Protein AF-A0A1V5LX38-F1 (afdb_monomer_lite)

Sequence (289 aa):
MKNQPLNWNFAVPNAFSGEGEAVKNGPTEKAMSWMLTNPREPFQLAMPHSFVKIHVDENKSHWFYYPGGPPPLPDTEFGIAQTYGYTTETQSSSMPGGGLLCTTVSAMSVLLGTDVVGRSLDGIIFGLPEGNTTAVENYLTNRCNEMISVTGHSVGVNQVHQALSNPVTIGALIAGVRDFYLYSPDGMSLKCNPAPLAIAESPWLATMISNNPDGSEKLVIDEASMPAPIFFVPTVVPAPFCSPKLALGWGLWKKDVAWQPGTGYNGCLGQIRVKRWTNVHALGVCTFP

pLDDT: mean 84.37, std 18.95, range [32.53, 98.06]

Structure (mmCIF, N/CA/C/O backbone):
data_AF-A0A1V5LX38-F1
#
_entry.id   AF-A0A1V5LX38-F1
#
loop_
_atom_site.group_PDB
_atom_site.id
_atom_site.type_symbol
_atom_site.label_atom_id
_atom_site.label_alt_id
_atom_site.label_comp_id
_atom_site.label_asym_id
_atom_site.label_entity_id
_atom_site.label_seq_id
_atom_site.pdbx_PDB_ins_code
_atom_site.Cartn_x
_atom_site.Cartn_y
_atom_site.Cartn_z
_atom_site.occupancy
_atom_site.B_iso_or_equiv
_atom_site.auth_seq_id
_atom_site.auth_comp_id
_atom_site.auth_asym_id
_atom_site.auth_atom_id
_atom_site.pdbx_PDB_model_num
ATOM 1 N N . MET A 1 1 ? -28.823 29.846 31.115 1.00 33.12 1 MET A N 1
ATOM 2 C CA . MET A 1 1 ? -27.825 29.461 32.138 1.00 33.12 1 MET A CA 1
ATOM 3 C C . MET A 1 1 ? -27.063 28.265 31.591 1.00 33.12 1 MET A C 1
ATOM 5 O O . MET A 1 1 ? -27.718 27.334 31.145 1.00 33.12 1 MET A O 1
ATOM 9 N N . LYS A 1 2 ? -25.726 28.317 31.514 1.00 32.53 2 LYS A N 1
ATOM 10 C CA . LYS A 1 2 ? -24.917 27.152 31.116 1.00 32.53 2 LYS A CA 1
ATOM 11 C C . LYS A 1 2 ? -24.933 26.150 32.273 1.00 32.53 2 LYS A C 1
ATOM 13 O O . LYS A 1 2 ? -24.604 26.536 33.392 1.00 32.53 2 LYS A O 1
ATOM 18 N N . ASN A 1 3 ? -25.356 24.915 32.016 1.00 41.66 3 ASN A N 1
ATOM 19 C CA . ASN A 1 3 ? -25.321 23.851 33.016 1.00 41.66 3 ASN A CA 1
ATOM 20 C C . ASN A 1 3 ? -23.860 23.517 33.346 1.00 41.66 3 ASN A C 1
ATOM 22 O O . ASN A 1 3 ? -23.035 23.410 32.445 1.00 41.66 3 ASN A O 1
ATOM 26 N N . GLN A 1 4 ? -23.541 23.382 34.634 1.00 46.44 4 GLN A N 1
ATOM 27 C CA . GLN A 1 4 ? -22.240 22.910 35.112 1.00 46.44 4 GLN A CA 1
ATOM 28 C C . GLN A 1 4 ? -22.420 21.495 35.683 1.00 46.44 4 GLN A C 1
ATOM 30 O O . GLN A 1 4 ? -22.898 21.367 36.812 1.00 46.44 4 GLN A O 1
ATOM 35 N N . PRO A 1 5 ? -22.065 20.439 34.926 1.00 44.62 5 PRO A N 1
ATOM 36 C CA . PRO A 1 5 ? -22.290 19.040 35.315 1.00 44.62 5 PRO A CA 1
ATOM 37 C C . PRO A 1 5 ? -21.599 18.638 36.626 1.00 44.62 5 PRO A C 1
ATOM 39 O O . PRO A 1 5 ? -22.022 17.700 37.289 1.00 44.62 5 PRO A O 1
ATOM 42 N N . LEU A 1 6 ? -20.559 19.378 37.024 1.00 49.81 6 LEU A N 1
ATOM 43 C CA . LEU A 1 6 ? -19.802 19.155 38.258 1.00 49.81 6 LEU A CA 1
ATOM 44 C C . LEU A 1 6 ? -20.563 19.549 39.539 1.00 49.81 6 LEU A C 1
ATOM 46 O O . LEU A 1 6 ? -20.127 19.187 40.625 1.00 49.81 6 LEU A O 1
ATOM 50 N N . ASN A 1 7 ? -21.691 20.262 39.431 1.00 48.00 7 ASN A N 1
ATOM 51 C CA . ASN A 1 7 ? -22.460 20.755 40.584 1.00 48.00 7 ASN A CA 1
ATOM 52 C C . ASN A 1 7 ? -23.712 19.908 40.883 1.00 48.00 7 ASN A C 1
ATOM 54 O O . ASN A 1 7 ? -24.638 20.376 41.548 1.00 48.00 7 ASN A O 1
ATOM 58 N N . TRP A 1 8 ? -23.808 18.695 40.336 1.00 45.22 8 TRP A N 1
ATOM 59 C CA . TRP A 1 8 ? -24.986 17.845 40.505 1.00 45.22 8 TRP A CA 1
ATOM 60 C C . TRP A 1 8 ? -24.868 16.977 41.761 1.00 45.22 8 TRP A C 1
ATOM 62 O O . TRP A 1 8 ? -23.983 16.137 41.871 1.00 45.22 8 TRP A O 1
ATOM 72 N N . ASN A 1 9 ? -25.803 17.164 42.697 1.00 41.22 9 ASN A N 1
ATOM 73 C CA . ASN A 1 9 ? -25.865 16.414 43.961 1.00 41.22 9 ASN A CA 1
ATOM 74 C C . ASN A 1 9 ? -26.469 15.003 43.817 1.00 41.22 9 ASN A C 1
ATOM 76 O O . ASN A 1 9 ? -26.448 14.229 44.769 1.00 41.22 9 ASN A O 1
ATOM 80 N N . PHE A 1 10 ? -27.021 14.669 42.648 1.00 39.94 10 PHE A N 1
ATOM 81 C CA . PHE A 1 10 ? -27.599 13.363 42.336 1.00 39.94 10 PHE A CA 1
ATOM 82 C C . PHE A 1 10 ? -27.224 12.972 40.907 1.00 39.94 10 PHE A C 1
ATOM 84 O O . PHE A 1 10 ? -27.161 13.835 40.029 1.00 39.94 10 PHE A O 1
ATOM 91 N N . ALA A 1 11 ? -27.010 11.677 40.662 1.00 42.16 11 ALA A N 1
ATOM 92 C CA . ALA A 1 11 ? -26.883 11.167 39.303 1.00 42.16 11 ALA A CA 1
ATOM 93 C C . ALA A 1 11 ? -28.192 11.454 38.554 1.00 42.16 11 ALA A C 1
ATOM 95 O O . ALA A 1 11 ? -29.250 10.947 38.930 1.00 42.16 11 ALA A O 1
ATOM 96 N N . VAL A 1 12 ? -28.137 12.291 37.519 1.00 41.75 12 VAL A N 1
ATOM 97 C CA . VAL A 1 12 ? -29.277 12.470 36.619 1.00 41.75 12 VAL A CA 1
ATOM 98 C C . VAL A 1 12 ? -29.390 11.181 35.808 1.00 41.75 12 VAL A C 1
ATOM 100 O O . VAL A 1 12 ? -28.407 10.795 35.172 1.00 41.75 12 VAL A O 1
ATOM 103 N N . PRO A 1 13 ? -30.533 10.473 35.850 1.00 37.81 13 PRO A N 1
ATOM 104 C CA . PRO A 1 13 ? -30.719 9.279 35.044 1.00 37.81 13 PRO A CA 1
ATOM 105 C C . PRO A 1 13 ? -30.475 9.635 33.581 1.00 37.81 13 PRO A C 1
ATOM 107 O O . PRO A 1 13 ? -31.056 10.603 33.087 1.00 37.81 13 PRO A O 1
ATOM 110 N N . ASN A 1 14 ? -29.632 8.864 32.892 1.00 40.88 14 ASN A N 1
ATOM 111 C CA . ASN A 1 14 ? -29.507 8.955 31.444 1.00 40.88 14 ASN A CA 1
ATOM 112 C C . ASN A 1 14 ? -30.873 8.601 30.837 1.00 40.88 14 ASN A C 1
ATOM 114 O O . ASN A 1 14 ? -31.191 7.432 30.625 1.00 40.88 14 ASN A O 1
ATOM 118 N N . ALA A 1 15 ? -31.721 9.602 30.619 1.00 38.00 15 ALA A N 1
ATOM 119 C CA . ALA A 1 15 ? -32.969 9.436 29.902 1.00 38.00 15 ALA A CA 1
ATOM 120 C C . ALA A 1 15 ? -32.623 9.400 28.414 1.00 38.00 15 ALA A C 1
ATOM 122 O O . ALA A 1 15 ? -32.586 10.429 27.747 1.00 38.00 15 ALA A O 1
ATOM 123 N N . PHE A 1 16 ? -32.304 8.210 27.912 1.00 44.53 16 PHE A N 1
ATOM 124 C CA . PHE A 1 16 ? -32.237 7.972 26.480 1.00 44.53 16 PHE A CA 1
ATOM 125 C C . PHE A 1 16 ? -33.673 7.855 25.965 1.00 44.53 16 PHE A C 1
ATOM 127 O O . PHE A 1 16 ? -34.348 6.864 26.238 1.00 44.53 16 PHE A O 1
ATOM 134 N N . SER A 1 17 ? -34.161 8.857 25.236 1.00 38.66 17 SER A N 1
ATOM 135 C CA . SER A 1 17 ? -35.335 8.678 24.379 1.00 38.66 17 SER A CA 1
ATOM 136 C C . SER A 1 17 ? -34.841 8.437 22.958 1.00 38.66 17 SER A C 1
ATOM 138 O O . SER A 1 17 ? -34.266 9.333 22.336 1.00 38.66 17 SER A O 1
ATOM 140 N N . GLY A 1 18 ? -35.014 7.212 22.467 1.00 39.16 18 GLY A N 1
ATOM 141 C CA . GLY A 1 18 ? -34.800 6.901 21.061 1.00 39.16 18 GLY A CA 1
ATOM 142 C C . GLY A 1 18 ? -36.023 7.329 20.264 1.00 39.16 18 GLY A C 1
ATOM 143 O O . GLY A 1 18 ? -37.098 6.765 20.449 1.00 39.16 18 GLY A O 1
ATOM 144 N N . GLU A 1 19 ? -35.856 8.308 19.385 1.00 39.50 19 GLU A N 1
ATOM 145 C CA . GLU A 1 19 ? -36.815 8.594 18.324 1.00 39.50 19 GLU A CA 1
ATOM 146 C C . GLU A 1 19 ? -36.171 8.158 17.006 1.00 39.50 19 GLU A C 1
ATOM 148 O O . GLU A 1 19 ? -35.024 8.497 16.707 1.00 39.50 19 GLU A O 1
ATOM 153 N N . GLY A 1 20 ? -36.885 7.320 16.259 1.00 32.78 20 GLY A N 1
ATOM 154 C CA . GLY A 1 20 ? -36.487 6.877 14.931 1.00 32.78 20 GLY A CA 1
ATOM 155 C C . GLY A 1 20 ? -37.560 7.296 13.946 1.00 32.78 20 GLY A C 1
ATOM 156 O O . GLY A 1 20 ? -38.728 6.955 14.124 1.00 32.78 20 GLY A O 1
ATOM 157 N N . GLU A 1 21 ? -37.167 8.026 12.910 1.00 35.12 21 GLU A N 1
ATOM 158 C CA . GLU A 1 21 ? -38.053 8.375 11.807 1.00 35.12 21 GLU A CA 1
ATOM 159 C C . GLU A 1 21 ? -37.581 7.645 10.548 1.00 35.12 21 GLU A C 1
ATOM 161 O O . GLU A 1 21 ? -36.430 7.770 10.119 1.00 35.12 21 GLU A O 1
ATOM 166 N N . ALA A 1 22 ? -38.474 6.856 9.953 1.00 34.97 22 ALA A N 1
ATOM 167 C CA . ALA A 1 22 ? -38.261 6.280 8.634 1.00 34.97 22 ALA A CA 1
ATOM 168 C C . ALA A 1 22 ? -38.736 7.296 7.588 1.00 34.97 22 ALA A C 1
ATOM 170 O O . ALA A 1 22 ? -39.930 7.406 7.309 1.00 34.97 22 ALA A O 1
ATOM 171 N N . VAL A 1 23 ? -37.806 8.062 7.015 1.00 45.81 23 VAL A N 1
ATOM 172 C CA . VAL A 1 23 ? -38.142 9.078 6.009 1.00 45.81 23 VAL A CA 1
ATOM 173 C C . VAL A 1 23 ? -38.061 8.458 4.616 1.00 45.81 23 VAL A C 1
ATOM 175 O O . VAL A 1 23 ? -36.974 8.215 4.089 1.00 45.81 23 VAL A O 1
ATOM 178 N N . LYS A 1 24 ? -39.213 8.231 3.977 1.00 37.47 24 LYS A N 1
ATOM 179 C CA . LYS A 1 24 ? -39.275 7.833 2.563 1.00 37.47 24 LYS A CA 1
ATOM 180 C C . LYS A 1 24 ? -39.301 9.070 1.666 1.00 37.47 24 LYS A C 1
ATOM 182 O O . LYS A 1 24 ? -40.367 9.575 1.341 1.00 37.47 24 LYS A O 1
ATOM 187 N N . ASN A 1 25 ? -38.128 9.510 1.214 1.00 44.72 25 ASN A N 1
ATOM 188 C CA . ASN A 1 25 ? -37.988 10.485 0.126 1.00 44.72 25 ASN A CA 1
ATOM 189 C C . ASN A 1 25 ? -37.072 9.917 -0.974 1.00 44.72 25 ASN A C 1
ATOM 191 O O . ASN A 1 25 ? -35.930 10.342 -1.125 1.00 44.72 25 ASN A O 1
ATOM 195 N N . GLY A 1 26 ? -37.564 8.925 -1.728 1.00 54.69 26 GLY A N 1
ATOM 196 C CA . GLY A 1 26 ? -36.872 8.352 -2.894 1.00 54.69 26 GLY A CA 1
ATOM 197 C C . GLY A 1 26 ? -36.806 6.815 -2.923 1.00 54.69 26 GLY A C 1
ATOM 198 O O . GLY A 1 26 ? -37.454 6.162 -2.105 1.00 54.69 26 GLY A O 1
ATOM 199 N N . PRO A 1 27 ? -36.051 6.226 -3.877 1.00 46.16 27 PRO A N 1
ATOM 200 C CA . PRO A 1 27 ? -35.892 4.773 -4.037 1.00 46.16 27 PRO A CA 1
ATOM 201 C C . PRO A 1 27 ? -34.951 4.119 -3.009 1.00 46.16 27 PRO A C 1
ATOM 203 O O . PRO A 1 27 ? -34.751 2.910 -3.058 1.00 46.16 27 PRO A O 1
ATOM 206 N N . THR A 1 28 ? -34.361 4.890 -2.094 1.00 38.88 28 THR A N 1
ATOM 207 C CA . THR A 1 28 ? -33.476 4.392 -1.036 1.00 38.88 28 THR A CA 1
ATOM 208 C C . THR A 1 28 ? -34.056 4.701 0.338 1.00 38.88 28 THR A C 1
ATOM 210 O O . THR A 1 28 ? -34.456 5.830 0.625 1.00 38.88 28 THR A O 1
ATOM 213 N N . GLU A 1 29 ? -34.109 3.681 1.191 1.00 38.69 29 GLU A N 1
ATOM 214 C CA . GLU A 1 29 ? -34.517 3.806 2.587 1.00 38.69 29 GLU A CA 1
ATOM 215 C C . GLU A 1 29 ? -33.350 4.367 3.405 1.00 38.69 29 GLU A C 1
ATOM 217 O O . GLU A 1 29 ? -32.215 3.901 3.299 1.00 38.69 29 GLU A O 1
ATOM 222 N N . LYS A 1 30 ? -33.619 5.396 4.212 1.00 38.12 30 LYS A N 1
ATOM 223 C CA . LYS A 1 30 ? -32.673 5.921 5.198 1.00 38.12 30 LYS A CA 1
ATOM 224 C C . LYS A 1 30 ? -33.337 5.881 6.564 1.00 38.12 30 LYS A C 1
ATOM 226 O O . LYS A 1 30 ? -34.377 6.505 6.761 1.00 38.12 30 LYS A O 1
ATOM 231 N N . ALA A 1 31 ? -32.723 5.165 7.497 1.00 35.81 31 ALA A N 1
ATOM 232 C CA . ALA A 1 31 ? -33.051 5.263 8.910 1.00 35.81 31 ALA A CA 1
ATOM 233 C C . ALA A 1 31 ? -32.111 6.293 9.544 1.00 35.81 31 ALA A C 1
ATOM 235 O O . ALA A 1 31 ? -30.891 6.174 9.430 1.00 35.81 31 ALA A O 1
ATOM 236 N N . MET A 1 32 ? -32.674 7.314 10.187 1.00 37.25 32 MET A N 1
ATOM 237 C CA . MET A 1 32 ? -31.919 8.213 11.054 1.00 37.25 32 MET A CA 1
ATOM 238 C C . MET A 1 32 ? -32.344 7.941 12.492 1.00 37.25 32 MET A C 1
ATOM 240 O O . MET A 1 32 ? -33.529 7.994 12.810 1.00 37.25 32 MET A O 1
ATOM 244 N N . SER A 1 33 ? -31.375 7.641 13.351 1.00 36.88 33 SER A N 1
ATOM 245 C CA . SER A 1 33 ? -31.572 7.613 14.798 1.00 36.88 33 SER A CA 1
ATOM 246 C C . SER A 1 33 ? -30.813 8.780 15.406 1.00 36.88 33 SER A C 1
ATOM 248 O O . SER A 1 33 ? -29.616 8.928 15.151 1.00 36.88 33 SER A O 1
ATOM 250 N N . TRP A 1 34 ? -31.473 9.573 16.238 1.00 43.25 34 TRP A N 1
ATOM 251 C CA . TRP A 1 34 ? -30.798 10.532 17.104 1.00 43.25 34 TRP A CA 1
ATOM 252 C C . TRP A 1 34 ? -31.104 10.199 18.562 1.00 43.25 34 TRP A C 1
ATOM 254 O O . TRP A 1 34 ? -32.209 9.783 18.907 1.00 43.25 34 TRP A O 1
ATOM 264 N N . MET A 1 35 ? -30.111 10.377 19.430 1.00 40.91 35 MET A N 1
ATOM 265 C CA . MET A 1 35 ? -30.326 10.377 20.873 1.00 40.91 35 MET A CA 1
ATOM 266 C C . MET A 1 35 ? -30.466 11.820 21.338 1.00 40.91 35 MET A C 1
ATOM 268 O O . MET A 1 35 ? -29.549 12.625 21.180 1.00 40.91 35 MET A O 1
ATOM 272 N N . LEU A 1 36 ? -31.609 12.145 21.938 1.00 44.47 36 LEU A N 1
ATOM 273 C CA . LEU A 1 36 ? -31.744 13.344 22.755 1.00 44.47 36 LEU A CA 1
ATOM 274 C C . LEU A 1 36 ? -31.167 13.039 24.138 1.00 44.47 36 LEU A C 1
ATOM 276 O O . LEU A 1 36 ? -31.762 12.301 24.917 1.00 44.47 36 LEU A O 1
ATOM 280 N N . THR A 1 37 ? -29.998 13.597 24.437 1.00 42.84 37 THR A N 1
ATOM 281 C CA . THR A 1 37 ? -29.405 13.551 25.775 1.00 42.84 37 THR A CA 1
ATOM 282 C C . THR A 1 37 ? -29.830 14.781 26.584 1.00 42.84 37 THR A C 1
ATOM 284 O O . THR A 1 37 ? -29.908 15.899 26.066 1.00 42.84 37 THR A O 1
ATOM 287 N N . ASN A 1 38 ? -30.150 14.584 27.867 1.00 40.09 38 ASN A N 1
ATOM 288 C CA . ASN A 1 38 ? -30.299 15.656 28.853 1.00 40.09 38 ASN A CA 1
ATOM 289 C C . ASN A 1 38 ? -29.190 15.484 29.910 1.00 40.09 38 ASN A C 1
ATOM 291 O O . ASN A 1 38 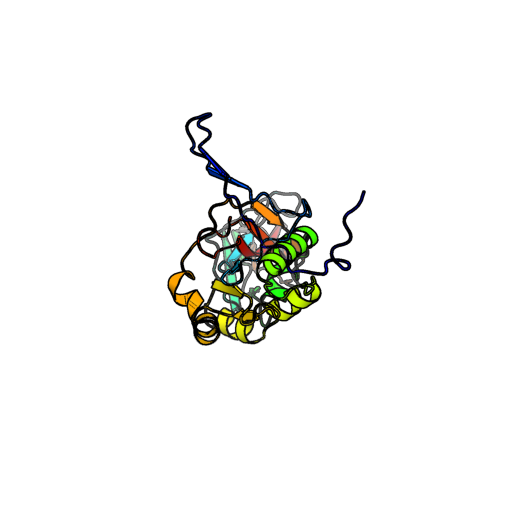? -29.177 14.451 30.578 1.00 40.09 38 ASN A O 1
ATOM 295 N N . PRO A 1 39 ? -28.256 16.440 30.061 1.00 46.53 39 PRO A N 1
ATOM 296 C CA . PRO A 1 39 ? -28.247 17.762 29.442 1.00 46.53 39 PRO A CA 1
ATOM 297 C C . PRO A 1 39 ? -27.992 17.656 27.935 1.00 46.53 39 PRO A C 1
ATOM 299 O O . PRO A 1 39 ? -27.385 16.686 27.491 1.00 46.53 39 PRO A O 1
ATOM 302 N N . ARG A 1 40 ? -28.481 18.642 27.163 1.00 48.38 40 ARG A N 1
ATOM 303 C CA . ARG A 1 40 ? -28.263 18.819 25.706 1.00 48.38 40 ARG A CA 1
ATOM 304 C C . ARG A 1 40 ? -26.788 19.103 25.371 1.00 48.38 40 ARG A C 1
ATOM 306 O O . ARG A 1 40 ? -26.472 19.969 24.561 1.00 48.38 40 ARG A O 1
ATOM 313 N N . GLU A 1 41 ? -25.897 18.431 26.077 1.00 44.25 41 GLU A N 1
ATOM 314 C CA . GLU A 1 41 ? -24.476 18.389 25.833 1.00 44.25 41 GLU A CA 1
ATOM 315 C C . GLU A 1 41 ? -24.234 17.296 24.788 1.00 44.25 41 GLU A C 1
ATOM 317 O O . GLU A 1 41 ? -24.838 16.218 24.872 1.00 44.25 41 GLU A O 1
ATOM 322 N N . PRO A 1 42 ? -23.383 17.557 23.788 1.00 42.69 42 PRO A N 1
ATOM 323 C CA . PRO A 1 42 ? -22.941 16.519 22.878 1.00 42.69 42 PRO A CA 1
ATOM 324 C C . PRO A 1 42 ? -22.131 15.493 23.677 1.00 42.69 42 PRO A C 1
ATOM 326 O O . PRO A 1 42 ? -21.035 15.784 24.151 1.00 42.69 42 PRO A O 1
ATOM 329 N N . PHE A 1 43 ? -22.674 14.289 23.837 1.00 45.34 43 PHE A N 1
ATOM 330 C CA . PHE A 1 43 ? -21.909 13.148 24.326 1.00 45.34 43 PHE A CA 1
ATOM 331 C C . PHE A 1 43 ? -21.333 12.409 23.126 1.00 45.34 43 PHE A C 1
ATOM 333 O O . PHE A 1 43 ? -22.044 12.125 22.161 1.00 45.34 43 PHE A O 1
ATOM 340 N N . GLN A 1 44 ? -20.043 12.095 23.183 1.00 51.19 44 GLN A N 1
ATOM 341 C CA . GLN A 1 44 ? -19.440 11.201 22.209 1.00 51.19 44 GLN A CA 1
ATOM 342 C C . GLN A 1 44 ? -20.003 9.795 22.439 1.00 51.19 44 GLN A C 1
ATOM 344 O O . GLN A 1 44 ? -19.860 9.231 23.524 1.00 51.19 44 GLN A O 1
ATOM 349 N N . LEU A 1 45 ? -20.696 9.256 21.436 1.00 61.69 45 LEU A N 1
ATOM 350 C CA . LEU A 1 45 ? -21.224 7.900 21.485 1.00 61.69 45 LEU A CA 1
ATOM 351 C C . LEU A 1 45 ? -20.050 6.923 21.355 1.00 61.69 45 LEU A C 1
ATOM 353 O O . LEU A 1 45 ? -19.428 6.842 20.299 1.00 61.69 45 LEU A O 1
ATOM 357 N N . ALA A 1 46 ? -19.734 6.221 22.442 1.00 68.19 46 ALA A N 1
ATOM 358 C CA . ALA A 1 46 ? -18.726 5.171 22.440 1.00 68.19 46 ALA A CA 1
ATOM 359 C C . ALA A 1 46 ? -19.323 3.857 21.910 1.00 68.19 46 ALA A C 1
ATOM 361 O O . ALA A 1 46 ? -20.395 3.424 22.339 1.00 68.19 46 ALA A O 1
ATOM 362 N N . MET A 1 47 ? -18.601 3.202 21.008 1.00 81.50 47 MET A N 1
ATOM 363 C CA . MET A 1 47 ? -18.856 1.876 20.454 1.00 81.50 47 MET A CA 1
ATOM 364 C C . MET A 1 47 ? -17.730 0.920 20.899 1.00 81.50 47 MET A C 1
ATOM 366 O O . MET A 1 47 ? -16.864 0.577 20.098 1.00 81.50 47 MET A O 1
ATOM 370 N N . PRO A 1 48 ? -17.698 0.473 22.169 1.00 81.12 48 PRO A N 1
ATOM 371 C CA . PRO A 1 48 ? -16.580 -0.307 22.722 1.00 81.12 48 PRO A CA 1
ATOM 372 C C . PRO A 1 48 ? -16.296 -1.629 21.999 1.00 81.12 48 PRO A C 1
ATOM 374 O O . PRO A 1 48 ? -15.157 -2.077 21.943 1.00 81.12 48 PRO A O 1
ATOM 377 N N . HIS A 1 49 ? -17.324 -2.261 21.430 1.00 89.12 49 HIS A N 1
ATOM 378 C CA . HIS A 1 49 ? -17.184 -3.483 20.636 1.00 89.12 49 HIS A CA 1
ATOM 379 C C . HIS A 1 49 ? -17.201 -3.146 19.149 1.00 89.12 49 HIS A C 1
ATOM 381 O O . HIS A 1 49 ? -18.118 -3.518 18.416 1.00 89.12 49 HIS A O 1
ATOM 387 N N . SER A 1 50 ? -16.211 -2.371 18.723 1.00 91.12 50 SER A N 1
ATOM 388 C CA . SER A 1 50 ? -16.058 -1.984 17.330 1.00 91.12 50 SER A CA 1
ATOM 389 C C . SER A 1 50 ? -14.591 -1.946 16.911 1.00 91.12 50 SER A C 1
ATOM 391 O O . SER A 1 50 ? -13.681 -2.001 17.739 1.00 91.12 50 SER A O 1
ATOM 393 N N . PHE A 1 51 ? -14.361 -1.940 15.605 1.00 96.25 51 PHE A N 1
ATOM 394 C CA . PHE A 1 51 ? -13.042 -2.054 15.008 1.00 96.25 51 PHE A CA 1
ATOM 395 C C . PHE A 1 51 ? -12.976 -1.322 13.669 1.00 96.25 51 PHE A C 1
ATOM 397 O O . PHE A 1 51 ? -13.979 -1.121 12.978 1.00 96.25 51 PHE A O 1
ATOM 404 N N . VAL A 1 52 ? -11.758 -0.971 13.271 1.00 97.12 52 VAL A N 1
ATOM 405 C CA . VAL A 1 52 ? -11.429 -0.507 11.922 1.00 97.12 52 VAL A CA 1
ATOM 406 C C . VAL A 1 52 ? -10.650 -1.605 11.207 1.00 97.12 52 VAL A C 1
ATOM 408 O O . VAL A 1 52 ? -9.707 -2.172 11.762 1.00 97.12 52 VAL A O 1
ATOM 411 N N . LYS A 1 53 ? -11.041 -1.906 9.968 1.00 97.50 53 LYS A N 1
ATOM 412 C CA . LYS A 1 53 ? -10.301 -2.818 9.094 1.00 97.50 53 LYS A CA 1
ATOM 413 C C . LYS A 1 53 ? -9.162 -2.094 8.395 1.00 97.50 53 LYS A C 1
ATOM 415 O O . LYS A 1 53 ? -9.288 -0.940 7.990 1.00 97.50 53 LYS A O 1
ATOM 420 N N . ILE A 1 54 ? -8.067 -2.804 8.199 1.00 98.06 54 ILE A N 1
ATOM 421 C CA . ILE A 1 54 ? -6.950 -2.375 7.369 1.00 98.06 54 ILE A CA 1
ATOM 422 C C . ILE A 1 54 ? -6.694 -3.505 6.389 1.00 98.06 54 ILE A C 1
ATOM 424 O O . ILE A 1 54 ? -6.271 -4.587 6.789 1.00 98.06 54 ILE A O 1
ATOM 428 N N . HIS A 1 55 ? -6.976 -3.243 5.121 1.00 97.69 55 HIS A N 1
ATOM 429 C CA . HIS A 1 55 ? -6.671 -4.131 4.016 1.00 97.69 55 HIS A CA 1
ATOM 430 C C . HIS A 1 55 ? -5.453 -3.599 3.274 1.00 97.69 55 HIS A C 1
ATOM 432 O O . HIS A 1 55 ? -5.387 -2.414 2.937 1.00 97.69 55 HIS A O 1
ATOM 438 N N . VAL A 1 56 ? -4.495 -4.471 3.000 1.00 97.12 56 VAL A N 1
ATOM 439 C CA . VAL A 1 56 ? -3.334 -4.143 2.181 1.00 97.12 56 VAL A CA 1
ATOM 440 C C . VAL A 1 56 ? -3.392 -5.007 0.928 1.00 97.12 56 VAL A C 1
ATOM 442 O O . VAL A 1 56 ? -3.354 -6.227 1.034 1.00 97.12 56 VAL A O 1
ATOM 445 N N . ASP A 1 57 ? -3.517 -4.390 -0.245 1.00 96.38 57 ASP A N 1
ATOM 446 C CA . ASP A 1 57 ? -3.534 -5.098 -1.526 1.00 96.38 57 ASP A CA 1
ATOM 447 C C . ASP A 1 57 ? -2.180 -5.785 -1.791 1.00 96.38 57 ASP A C 1
ATOM 449 O O . ASP A 1 57 ? -1.139 -5.419 -1.243 1.00 96.38 57 ASP A O 1
ATOM 453 N N . GLU A 1 58 ? -2.168 -6.756 -2.703 1.00 94.62 58 GLU A N 1
ATOM 454 C CA . GLU A 1 58 ? -0.923 -7.323 -3.221 1.00 94.62 58 GLU A CA 1
ATOM 455 C C . GLU A 1 58 ? -0.100 -6.279 -3.989 1.00 94.62 58 GLU A C 1
ATOM 457 O O . GLU A 1 58 ? -0.630 -5.548 -4.834 1.00 94.62 58 GLU A O 1
ATOM 462 N N . ASN A 1 59 ? 1.214 -6.241 -3.738 1.00 95.69 59 ASN A N 1
ATOM 463 C CA . ASN A 1 59 ? 2.099 -5.320 -4.440 1.00 95.69 59 ASN A CA 1
ATOM 464 C C . ASN A 1 59 ? 2.318 -5.781 -5.882 1.00 95.69 59 ASN A C 1
ATOM 466 O O . ASN A 1 59 ? 2.537 -6.967 -6.143 1.00 95.69 59 ASN A O 1
ATOM 470 N N . LYS A 1 60 ? 2.310 -4.830 -6.818 1.00 96.31 60 LYS A N 1
ATOM 471 C CA . LYS A 1 60 ? 2.488 -5.108 -8.249 1.00 96.31 60 LYS A CA 1
ATOM 472 C C . LYS A 1 60 ? 3.638 -4.322 -8.855 1.00 96.31 60 LYS A C 1
ATOM 474 O O . LYS A 1 60 ? 3.902 -3.189 -8.462 1.00 96.31 60 LYS A O 1
ATOM 479 N N . SER A 1 61 ? 4.317 -4.910 -9.830 1.00 96.69 61 SER A N 1
ATOM 480 C CA . SER A 1 61 ? 5.277 -4.231 -10.690 1.00 96.69 61 SER A CA 1
ATOM 481 C C . SER A 1 61 ? 4.683 -4.029 -12.080 1.00 96.69 61 SER A C 1
ATOM 483 O O . SER A 1 61 ? 4.080 -4.936 -12.660 1.00 96.69 61 SER A O 1
ATOM 485 N N . HIS A 1 62 ? 4.832 -2.813 -12.591 1.00 97.00 62 HIS A N 1
ATOM 486 C CA . HIS A 1 62 ? 4.348 -2.383 -13.897 1.00 97.00 62 HIS A CA 1
ATOM 487 C C . HIS A 1 62 ? 5.545 -1.949 -14.738 1.00 97.00 62 HIS A C 1
ATOM 489 O O . HIS A 1 62 ? 6.400 -1.208 -14.253 1.00 97.00 62 HIS A O 1
ATOM 495 N N . TRP A 1 63 ? 5.628 -2.410 -15.983 1.00 96.75 63 TRP A N 1
ATOM 496 C CA . TRP A 1 63 ? 6.818 -2.239 -16.818 1.00 96.75 63 TRP A CA 1
ATOM 497 C C . TRP A 1 63 ? 6.530 -1.297 -17.977 1.00 96.75 63 TRP A C 1
ATOM 499 O O . TRP A 1 63 ? 5.657 -1.573 -18.792 1.00 96.75 63 TRP A O 1
ATOM 509 N N . PHE A 1 64 ? 7.286 -0.208 -18.062 1.00 96.50 64 PHE A N 1
ATOM 510 C CA . PHE A 1 64 ? 7.104 0.860 -19.036 1.00 96.50 64 PHE A CA 1
ATOM 511 C C . PHE A 1 64 ? 8.314 0.974 -19.961 1.00 96.50 64 PHE A C 1
ATOM 513 O O . PHE A 1 64 ? 9.464 0.993 -19.516 1.00 96.50 64 PHE A O 1
ATOM 520 N N . TYR A 1 65 ? 8.046 1.095 -21.257 1.00 96.19 65 TYR A N 1
ATOM 521 C CA . TYR A 1 65 ? 9.053 1.220 -22.311 1.00 96.19 65 TYR A CA 1
ATOM 522 C C . TYR A 1 65 ? 8.765 2.418 -23.211 1.00 96.19 65 TYR A C 1
ATOM 524 O O . TYR A 1 65 ? 7.666 2.965 -23.201 1.00 96.19 65 TYR A O 1
ATOM 532 N N . TYR A 1 66 ? 9.754 2.809 -24.014 1.00 95.00 66 TYR A N 1
ATOM 533 C CA . TYR A 1 66 ? 9.749 4.059 -24.772 1.00 95.00 66 TYR A CA 1
ATOM 534 C C . TYR A 1 66 ? 9.998 3.813 -26.268 1.00 95.00 66 TYR A C 1
ATOM 536 O O . TYR A 1 66 ? 11.070 4.146 -26.787 1.00 95.00 66 TYR A O 1
ATOM 544 N N . PRO A 1 67 ? 9.019 3.241 -26.995 1.00 89.12 67 PRO A N 1
ATOM 545 C CA . PRO A 1 67 ? 9.176 2.900 -28.410 1.00 89.12 67 PRO A CA 1
ATOM 546 C C . PRO A 1 67 ? 9.423 4.133 -29.294 1.00 89.12 67 PRO A C 1
ATOM 548 O O . PRO A 1 67 ? 10.146 4.053 -30.285 1.00 89.12 67 PRO A O 1
ATOM 551 N N . GLY A 1 68 ? 8.865 5.291 -28.920 1.00 85.81 68 GLY A N 1
ATOM 552 C CA . GLY A 1 68 ? 9.072 6.548 -29.642 1.00 85.81 68 GLY A CA 1
ATOM 553 C C . GLY A 1 68 ? 10.471 7.149 -29.464 1.00 85.81 68 GLY A C 1
ATOM 554 O O . GLY A 1 68 ? 10.900 7.937 -30.303 1.00 85.81 68 GLY A O 1
ATOM 555 N N . GLY A 1 69 ? 11.198 6.781 -28.406 1.00 83.19 69 GLY A N 1
ATOM 556 C CA . GLY A 1 69 ? 12.441 7.436 -27.991 1.00 83.19 69 GLY A CA 1
ATOM 557 C C . GLY A 1 69 ? 12.321 8.100 -26.616 1.00 83.19 69 GLY A C 1
ATOM 558 O O . GLY A 1 69 ? 11.367 7.835 -25.894 1.00 83.19 69 GLY A O 1
ATOM 559 N N . PRO A 1 70 ? 13.292 8.935 -26.211 1.00 84.06 70 PRO A N 1
ATOM 560 C CA . PRO A 1 70 ? 13.340 9.464 -24.851 1.00 84.06 70 PRO A CA 1
ATOM 561 C C . PRO A 1 70 ? 12.123 10.353 -24.519 1.00 84.06 70 PRO A C 1
ATOM 563 O O . PRO A 1 70 ? 11.509 10.923 -25.428 1.00 84.06 70 PRO A O 1
ATOM 566 N N . PRO A 1 71 ? 11.803 10.531 -23.221 1.00 79.75 71 PRO A N 1
ATOM 567 C CA . PRO A 1 71 ? 10.811 11.505 -22.771 1.00 79.75 71 PRO A CA 1
ATOM 568 C C . PRO A 1 71 ? 11.026 12.883 -23.425 1.00 79.75 71 PRO A C 1
ATOM 570 O O . PRO A 1 71 ? 12.176 13.302 -23.593 1.00 79.75 71 PRO A O 1
ATOM 573 N N . PRO A 1 72 ? 9.949 13.596 -23.803 1.00 80.62 72 PRO A N 1
ATOM 574 C CA . PRO A 1 72 ? 8.561 13.430 -23.349 1.00 80.62 72 PRO A CA 1
ATOM 575 C C . PRO A 1 72 ? 7.692 12.506 -24.223 1.00 80.62 72 PRO A C 1
ATOM 577 O O . PRO A 1 72 ? 6.468 12.570 -24.137 1.00 80.62 72 PRO A O 1
ATOM 580 N N . LEU A 1 73 ? 8.285 11.686 -25.096 1.00 82.06 73 LEU A N 1
ATOM 581 C CA . LEU A 1 73 ? 7.509 10.728 -25.887 1.00 82.06 73 LEU A CA 1
ATOM 582 C C . LEU A 1 73 ? 6.772 9.734 -24.972 1.00 82.06 73 LEU A C 1
ATOM 584 O O . LEU A 1 73 ? 7.303 9.397 -23.909 1.00 82.06 73 LEU A O 1
ATOM 588 N N . PRO A 1 74 ? 5.556 9.299 -25.358 1.00 83.94 74 PRO A N 1
ATOM 589 C CA . PRO A 1 74 ? 4.706 8.488 -24.498 1.00 83.94 74 PRO A CA 1
ATOM 590 C C . PRO A 1 74 ? 5.403 7.177 -24.144 1.00 83.94 74 PRO A C 1
ATOM 592 O O . PRO A 1 74 ? 5.949 6.492 -25.016 1.00 83.94 74 PRO A O 1
ATOM 595 N N . ASP A 1 75 ? 5.368 6.837 -22.862 1.00 89.06 75 ASP A N 1
ATOM 596 C CA . ASP A 1 75 ? 5.674 5.495 -22.412 1.00 89.06 75 ASP A CA 1
ATOM 597 C C . ASP A 1 75 ? 4.537 4.535 -22.762 1.00 89.06 75 ASP A C 1
ATOM 599 O O . ASP A 1 75 ? 3.405 4.909 -23.068 1.00 89.06 75 ASP A O 1
ATOM 603 N N . THR A 1 76 ? 4.866 3.253 -22.785 1.00 91.56 76 THR A N 1
ATOM 604 C CA . THR A 1 76 ? 3.918 2.173 -23.029 1.00 91.56 76 THR A CA 1
ATOM 605 C C . THR A 1 76 ? 4.106 1.129 -21.949 1.00 91.56 76 THR A C 1
ATOM 607 O O . THR A 1 76 ? 5.198 0.573 -21.813 1.00 91.56 76 THR A O 1
ATOM 610 N N . GLU A 1 77 ? 3.046 0.870 -21.184 1.00 94.44 77 GLU A N 1
ATOM 611 C CA . GLU A 1 77 ? 3.008 -0.283 -20.291 1.00 94.44 77 GLU A CA 1
ATOM 612 C C . GLU A 1 77 ? 3.020 -1.565 -21.132 1.00 94.44 77 GLU A C 1
ATOM 614 O O . GLU A 1 77 ? 2.269 -1.693 -22.102 1.00 94.44 77 GLU A O 1
ATOM 619 N N . PHE A 1 78 ? 3.886 -2.512 -20.784 1.00 92.31 78 PHE A N 1
ATOM 620 C CA . PHE A 1 78 ? 4.046 -3.754 -21.524 1.00 92.31 78 PHE A CA 1
ATOM 621 C C . PHE A 1 78 ? 4.058 -4.975 -20.608 1.00 92.31 78 PHE A C 1
ATOM 623 O O . PHE A 1 78 ? 4.764 -5.024 -19.600 1.00 92.31 78 PHE A O 1
ATOM 630 N N . GLY A 1 79 ? 3.339 -6.011 -21.037 1.00 89.19 79 GLY A N 1
ATOM 631 C CA . GLY A 1 79 ? 3.205 -7.264 -20.304 1.00 89.19 79 GLY A CA 1
ATOM 632 C C . GLY A 1 79 ? 2.106 -7.225 -19.243 1.00 89.19 79 GLY A C 1
ATOM 633 O O . GLY A 1 79 ? 1.330 -6.279 -19.146 1.00 89.19 79 GLY A O 1
ATOM 634 N N . ILE A 1 80 ? 2.014 -8.309 -18.474 1.00 90.62 80 ILE A N 1
ATOM 635 C CA . ILE A 1 80 ? 1.088 -8.426 -17.343 1.00 90.62 80 ILE A CA 1
ATOM 636 C C . ILE A 1 80 ? 1.813 -7.922 -16.096 1.00 90.62 80 ILE A C 1
ATOM 638 O O . ILE A 1 80 ? 2.966 -8.297 -15.872 1.00 90.62 80 ILE A O 1
ATOM 642 N N . ALA A 1 81 ? 1.134 -7.118 -15.275 1.00 94.25 81 ALA A N 1
ATOM 643 C CA . ALA A 1 81 ? 1.671 -6.680 -13.991 1.00 94.25 81 ALA A CA 1
ATOM 644 C C . ALA A 1 81 ? 2.063 -7.890 -13.126 1.00 94.25 81 ALA A C 1
ATOM 646 O O . ALA A 1 81 ? 1.257 -8.803 -12.917 1.00 94.25 81 ALA A O 1
ATOM 647 N N . GLN A 1 82 ? 3.300 -7.913 -12.630 1.00 95.00 82 GLN A N 1
ATOM 648 C CA . GLN A 1 82 ? 3.819 -9.035 -11.846 1.00 95.00 82 GLN A CA 1
ATOM 649 C C . GLN A 1 82 ? 3.618 -8.753 -10.358 1.00 95.00 82 GLN A C 1
ATOM 651 O O . GLN A 1 82 ? 3.814 -7.633 -9.898 1.00 95.00 82 GLN A O 1
ATOM 656 N N . THR A 1 83 ? 3.214 -9.760 -9.590 1.00 95.19 83 THR A N 1
ATOM 657 C CA . THR A 1 83 ? 3.011 -9.610 -8.139 1.00 95.19 83 THR A CA 1
ATOM 658 C C . THR A 1 83 ? 4.330 -9.844 -7.407 1.00 95.19 83 THR A C 1
ATOM 660 O O . THR A 1 83 ? 5.083 -10.726 -7.814 1.00 95.19 83 THR A O 1
ATOM 663 N N . TYR A 1 84 ? 4.618 -9.072 -6.358 1.00 94.38 84 TYR A N 1
ATOM 664 C CA . TYR A 1 84 ? 5.738 -9.320 -5.440 1.00 94.38 84 TYR A CA 1
ATOM 665 C C . TYR A 1 84 ? 5.284 -9.229 -3.978 1.00 94.38 84 TYR A C 1
ATOM 667 O O . TYR A 1 84 ? 4.310 -8.546 -3.649 1.00 94.38 84 TYR A O 1
ATOM 675 N N . GLY A 1 85 ? 5.965 -9.950 -3.088 1.00 91.12 85 GLY A N 1
ATOM 676 C CA . GLY A 1 85 ? 5.615 -10.024 -1.672 1.00 91.12 85 GLY A CA 1
ATOM 677 C C . GLY A 1 85 ? 5.978 -8.782 -0.849 1.00 91.12 85 GLY A C 1
ATOM 678 O O . GLY A 1 85 ? 6.349 -7.727 -1.360 1.00 91.12 85 GLY A O 1
ATOM 679 N N . TYR A 1 86 ? 5.912 -8.930 0.478 1.00 92.12 86 TYR A N 1
ATOM 680 C CA . TYR A 1 86 ? 6.467 -7.973 1.457 1.00 92.12 86 TYR A CA 1
ATOM 681 C C . TYR A 1 86 ? 7.933 -8.291 1.791 1.00 92.12 86 TYR A C 1
ATOM 683 O O . TYR A 1 86 ? 8.423 -8.065 2.898 1.00 92.12 86 TYR A O 1
ATOM 691 N N . THR A 1 87 ? 8.629 -8.844 0.804 1.00 92.81 87 THR A N 1
ATOM 692 C CA . THR A 1 87 ? 10.037 -9.229 0.808 1.00 92.81 87 THR A CA 1
ATOM 693 C C . THR A 1 87 ? 10.705 -8.638 -0.424 1.00 92.81 87 THR A C 1
ATOM 695 O O . THR A 1 87 ? 10.032 -8.183 -1.348 1.00 92.81 87 THR A O 1
ATOM 698 N N . THR A 1 88 ? 12.034 -8.632 -0.455 1.00 93.50 88 THR A N 1
ATOM 699 C CA . THR A 1 88 ? 12.745 -8.248 -1.670 1.00 93.50 88 THR A CA 1
ATOM 700 C C . THR A 1 88 ? 12.720 -9.380 -2.686 1.00 93.50 88 THR A C 1
ATOM 702 O O . THR A 1 88 ? 13.008 -10.531 -2.362 1.00 93.50 88 THR A O 1
ATOM 705 N N . GLU A 1 89 ? 12.397 -9.049 -3.931 1.00 94.56 89 GLU A N 1
ATOM 706 C CA . GLU A 1 89 ? 12.301 -10.010 -5.029 1.00 94.56 89 GLU A CA 1
ATOM 707 C C . GLU A 1 89 ? 12.923 -9.426 -6.290 1.00 94.56 89 GLU A C 1
ATOM 709 O O . GLU A 1 89 ? 12.908 -8.217 -6.503 1.00 94.56 89 GLU A O 1
ATOM 714 N N . THR A 1 90 ? 13.496 -10.281 -7.130 1.00 95.44 90 THR A N 1
ATOM 715 C CA . THR A 1 90 ? 14.044 -9.860 -8.420 1.00 95.44 90 THR A CA 1
ATOM 716 C C . THR A 1 90 ? 13.077 -10.240 -9.522 1.00 95.44 90 THR A C 1
ATOM 718 O O . THR A 1 90 ? 12.704 -11.406 -9.638 1.00 95.44 90 THR A O 1
ATOM 721 N N . GLN A 1 91 ? 12.704 -9.269 -10.346 1.00 95.75 91 GLN A N 1
ATOM 722 C CA . GLN A 1 91 ? 11.827 -9.481 -11.492 1.00 95.75 91 GLN A CA 1
ATOM 723 C C . GLN A 1 91 ? 12.448 -8.904 -12.759 1.00 95.75 91 GLN A C 1
ATOM 725 O O . GLN A 1 91 ? 13.379 -8.102 -12.700 1.00 95.75 91 GLN A O 1
ATOM 730 N N . SER A 1 92 ? 11.961 -9.348 -13.913 1.00 94.38 92 SER A N 1
ATOM 731 C CA . SER A 1 92 ? 12.447 -8.902 -15.213 1.00 94.38 92 SER A CA 1
ATOM 732 C C . SER A 1 92 ? 11.325 -8.850 -16.239 1.00 94.38 92 SER A C 1
ATOM 734 O O . SER A 1 92 ? 10.323 -9.564 -16.140 1.00 94.38 92 SER A O 1
ATOM 736 N N . SER A 1 93 ? 11.519 -7.995 -17.242 1.00 95.44 93 SER A N 1
ATOM 737 C CA . SER A 1 93 ? 10.633 -7.864 -18.394 1.00 95.44 93 SER A CA 1
ATOM 738 C C . SER A 1 93 ? 11.415 -7.411 -19.627 1.00 95.44 93 SER A C 1
ATOM 740 O O . SER A 1 93 ? 12.459 -6.752 -19.526 1.00 95.44 93 SER A O 1
ATOM 742 N N . SER A 1 94 ? 10.903 -7.746 -20.811 1.00 94.56 94 SER A N 1
ATOM 743 C CA . SER A 1 94 ? 11.457 -7.316 -22.095 1.00 94.56 94 SER A CA 1
ATOM 744 C C . SER A 1 94 ? 10.361 -6.997 -23.099 1.00 94.56 94 SER A C 1
ATOM 746 O O . SER A 1 94 ? 9.469 -7.821 -23.301 1.00 94.56 94 SER A O 1
ATOM 748 N N . MET A 1 95 ? 10.485 -5.866 -23.792 1.00 94.94 95 MET A N 1
ATOM 749 C CA . MET A 1 95 ? 9.557 -5.445 -24.837 1.00 94.94 95 MET A CA 1
ATOM 750 C C . MET A 1 95 ? 10.223 -5.479 -26.225 1.00 94.94 95 MET A C 1
ATOM 752 O O . MET A 1 95 ? 11.221 -4.778 -26.452 1.00 94.94 95 MET A O 1
ATOM 756 N N . PRO A 1 96 ? 9.668 -6.243 -27.185 1.00 93.94 96 PRO A N 1
ATOM 757 C CA . PRO A 1 96 ? 10.000 -6.108 -28.601 1.00 93.94 96 PRO A CA 1
ATOM 758 C C . PRO A 1 96 ? 9.634 -4.709 -29.107 1.00 93.94 96 PRO A C 1
ATOM 760 O O . PRO A 1 96 ? 8.534 -4.223 -28.855 1.00 93.94 96 PRO A O 1
ATOM 763 N N . GLY A 1 97 ? 10.555 -4.044 -29.800 1.00 88.94 97 GLY A N 1
ATOM 764 C CA . GLY A 1 97 ? 10.370 -2.668 -30.264 1.00 88.94 97 GLY A CA 1
ATOM 765 C C . GLY A 1 97 ? 10.230 -1.641 -29.135 1.00 88.94 97 GLY A C 1
ATOM 766 O O . GLY A 1 97 ? 9.743 -0.545 -29.378 1.00 88.94 97 GLY A O 1
ATOM 767 N N . GLY A 1 98 ? 10.643 -1.965 -27.903 1.00 88.44 98 GLY A N 1
ATOM 768 C CA . GLY A 1 98 ? 10.492 -1.088 -26.732 1.00 88.44 98 GLY A CA 1
ATOM 769 C C . GLY A 1 98 ? 11.387 0.158 -26.716 1.00 88.44 98 GLY A C 1
ATOM 770 O O . GLY A 1 98 ? 11.427 0.865 -25.712 1.00 88.44 98 GLY A O 1
ATOM 771 N N . GLY A 1 99 ? 12.137 0.416 -27.790 1.00 90.50 99 GLY A N 1
ATOM 772 C CA . GLY A 1 99 ? 13.082 1.521 -27.891 1.00 90.50 99 GLY A CA 1
ATOM 773 C C . GLY A 1 99 ? 13.256 2.011 -29.324 1.00 90.50 99 GLY A C 1
ATOM 774 O O . GLY A 1 99 ? 13.124 1.238 -30.276 1.00 90.50 99 GLY A O 1
ATOM 775 N N . LEU A 1 100 ? 13.587 3.293 -29.479 1.00 92.94 100 LEU A N 1
ATOM 776 C CA . LEU A 1 100 ? 13.751 3.926 -30.786 1.00 92.94 100 LEU A CA 1
ATOM 777 C C . LEU A 1 100 ? 14.875 3.249 -31.580 1.00 92.94 100 LEU A C 1
ATOM 779 O O . LEU A 1 100 ? 16.024 3.246 -31.140 1.00 92.94 100 LEU A O 1
ATOM 783 N N . LEU A 1 101 ? 14.539 2.718 -32.761 1.00 92.69 101 LEU A N 1
ATOM 784 C CA . LEU A 1 101 ? 15.452 1.978 -33.649 1.00 92.69 101 LEU A CA 1
ATOM 785 C C . LEU A 1 101 ? 16.082 0.726 -33.007 1.00 92.69 101 LEU A C 1
ATOM 787 O O . LEU A 1 101 ? 17.130 0.249 -33.446 1.00 92.69 101 LEU A O 1
ATOM 791 N N . CYS A 1 102 ? 15.452 0.174 -31.973 1.00 92.44 102 CYS A N 1
ATOM 792 C CA . CYS A 1 102 ? 15.910 -1.033 -31.298 1.00 92.44 102 CYS A CA 1
ATOM 793 C C . CYS A 1 102 ? 14.931 -2.188 -31.564 1.00 92.44 102 CYS A C 1
ATOM 795 O O . CYS A 1 102 ? 13.717 -1.995 -31.556 1.00 92.44 102 CYS A O 1
ATOM 797 N N . THR A 1 103 ? 15.435 -3.405 -31.788 1.00 92.50 103 THR A N 1
ATOM 798 C CA . THR A 1 103 ? 14.577 -4.594 -31.930 1.00 92.50 103 THR A CA 1
ATOM 799 C C . THR A 1 103 ? 13.976 -5.019 -30.602 1.00 92.50 103 THR A C 1
ATOM 801 O O . THR A 1 103 ? 12.831 -5.458 -30.574 1.00 92.50 103 THR A O 1
ATOM 804 N N . THR A 1 104 ? 14.726 -4.887 -29.506 1.00 95.38 104 THR A N 1
ATOM 805 C CA . THR A 1 104 ? 14.277 -5.288 -28.168 1.00 95.38 104 THR A CA 1
ATOM 806 C C . THR A 1 104 ? 14.930 -4.413 -27.107 1.00 95.38 104 THR A C 1
ATOM 808 O O . THR A 1 104 ? 16.122 -4.110 -27.195 1.00 95.38 104 THR A O 1
ATOM 811 N N . VAL A 1 105 ? 14.165 -4.067 -26.071 1.00 95.69 105 VAL A N 1
ATOM 812 C CA . VAL A 1 105 ? 14.679 -3.484 -24.825 1.00 95.69 105 VAL A CA 1
ATOM 813 C C . VAL A 1 105 ? 14.297 -4.410 -23.675 1.00 95.69 105 VAL A C 1
ATOM 815 O O . VAL A 1 105 ? 13.129 -4.757 -23.514 1.00 95.69 105 VAL A O 1
ATOM 818 N N . SER A 1 106 ? 15.277 -4.836 -22.881 1.00 95.88 106 SER A N 1
ATOM 819 C CA . SER A 1 106 ? 15.074 -5.685 -21.705 1.00 95.88 106 SER A CA 1
ATOM 820 C C . SER A 1 106 ? 15.518 -4.957 -20.450 1.00 95.88 106 SER A C 1
ATOM 822 O O . SER A 1 106 ? 16.655 -4.492 -20.369 1.00 95.88 106 SER A O 1
ATOM 824 N N . ALA A 1 107 ? 14.634 -4.889 -19.457 1.00 91.06 107 ALA A N 1
ATOM 825 C CA . ALA A 1 107 ? 14.933 -4.265 -18.177 1.00 91.06 107 ALA A CA 1
ATOM 826 C C . ALA A 1 107 ? 15.874 -5.114 -17.301 1.00 91.06 107 ALA A C 1
ATOM 828 O O . ALA A 1 107 ? 16.340 -4.647 -16.266 1.00 91.06 107 ALA A O 1
ATOM 829 N N . MET A 1 108 ? 16.203 -6.335 -17.748 1.00 88.25 108 MET A N 1
ATOM 830 C CA . MET A 1 108 ? 16.979 -7.319 -16.991 1.00 88.25 108 MET A CA 1
ATOM 831 C C . MET A 1 108 ? 16.387 -7.558 -15.592 1.00 88.25 108 MET A C 1
ATOM 833 O O . MET A 1 108 ? 15.196 -7.362 -15.373 1.00 88.25 108 MET A O 1
ATOM 837 N N . SER A 1 109 ? 17.215 -8.030 -14.663 1.00 91.81 109 SER A N 1
ATOM 838 C CA . SER A 1 109 ? 16.872 -8.273 -13.267 1.00 91.81 109 SER A CA 1
ATOM 839 C C . SER A 1 109 ? 16.832 -6.973 -12.460 1.00 91.81 109 SER A C 1
ATOM 841 O O . SER A 1 109 ? 17.872 -6.361 -12.215 1.00 91.81 109 SER A O 1
ATOM 843 N N . VAL A 1 110 ? 15.642 -6.591 -12.001 1.00 95.44 110 VAL A N 1
ATOM 844 C CA . VAL A 1 110 ? 15.393 -5.429 -11.142 1.00 95.44 110 VAL A CA 1
ATOM 845 C C . VAL A 1 110 ? 14.951 -5.901 -9.760 1.00 95.44 110 VAL A C 1
ATOM 847 O O . VAL A 1 110 ? 14.044 -6.724 -9.640 1.00 95.44 110 VAL A O 1
ATOM 850 N N . LEU A 1 111 ? 15.596 -5.376 -8.715 1.00 95.75 111 LEU A N 1
ATOM 851 C CA . LEU A 1 111 ? 15.234 -5.640 -7.324 1.00 95.75 111 LEU A CA 1
ATOM 852 C C . LEU A 1 111 ? 14.026 -4.783 -6.920 1.00 95.75 111 LEU A C 1
ATOM 854 O O . LEU A 1 111 ? 14.085 -3.554 -6.962 1.00 95.75 111 LEU A O 1
ATOM 858 N N . LEU A 1 112 ? 12.958 -5.441 -6.491 1.00 95.44 112 LEU A N 1
ATOM 859 C CA . LEU A 1 112 ? 11.699 -4.856 -6.039 1.00 95.44 112 LEU A CA 1
ATOM 860 C C . LEU A 1 112 ? 11.471 -5.148 -4.552 1.00 95.44 112 LEU A C 1
ATOM 862 O O . LEU A 1 112 ? 12.184 -5.946 -3.942 1.00 95.44 112 LEU A O 1
ATOM 866 N N . GLY A 1 113 ? 10.477 -4.485 -3.959 1.00 92.44 113 GLY A N 1
ATOM 867 C CA . GLY A 1 113 ? 10.066 -4.707 -2.570 1.00 92.44 113 GLY A CA 1
ATOM 868 C C . GLY A 1 113 ? 10.877 -3.946 -1.519 1.00 92.44 113 GLY A C 1
ATOM 869 O O . GLY A 1 113 ? 10.564 -4.017 -0.333 1.00 92.44 113 GLY A O 1
ATOM 870 N N . THR A 1 114 ? 11.886 -3.167 -1.918 1.00 92.06 114 THR A N 1
ATOM 871 C CA . THR A 1 114 ? 12.677 -2.319 -1.004 1.00 92.06 114 THR A CA 1
ATOM 872 C C . THR A 1 114 ? 11.856 -1.200 -0.352 1.00 92.06 114 THR A C 1
ATOM 874 O O . THR A 1 114 ? 12.256 -0.665 0.681 1.00 92.06 114 THR A O 1
ATOM 877 N N . ASP A 1 115 ? 10.691 -0.865 -0.910 1.00 89.44 115 ASP A N 1
ATOM 878 C CA . ASP A 1 115 ? 9.756 0.102 -0.343 1.00 89.44 115 ASP A CA 1
ATOM 879 C C . ASP A 1 115 ? 8.851 -0.482 0.742 1.00 89.44 115 ASP A C 1
ATOM 881 O O . ASP A 1 115 ? 8.316 0.287 1.533 1.00 89.44 115 ASP A O 1
ATOM 885 N N . VAL A 1 116 ? 8.692 -1.805 0.808 1.00 92.31 116 VAL A N 1
ATOM 886 C CA . VAL A 1 116 ? 7.763 -2.481 1.733 1.00 92.31 116 VAL A CA 1
ATOM 887 C C . VAL A 1 116 ? 8.448 -3.432 2.712 1.00 92.31 116 VAL A C 1
ATOM 889 O O . VAL A 1 116 ? 7.902 -3.699 3.782 1.00 92.31 116 VAL A O 1
ATOM 892 N N . VAL A 1 117 ? 9.639 -3.936 2.380 1.00 92.62 117 VAL A N 1
ATOM 893 C CA . VAL A 1 117 ? 10.346 -4.930 3.193 1.00 92.62 117 VAL A CA 1
ATOM 894 C C . VAL A 1 117 ? 10.613 -4.404 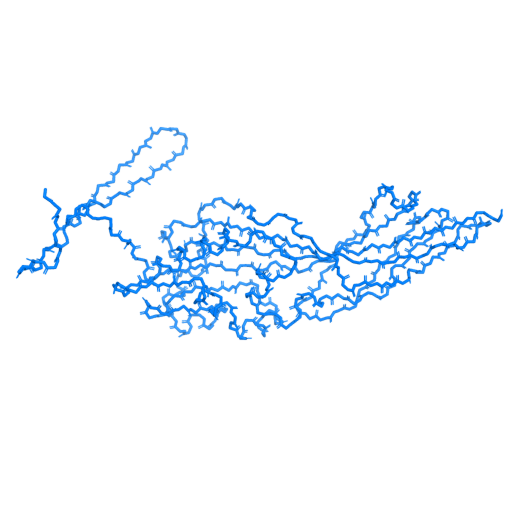4.604 1.00 92.62 117 VAL A C 1
ATOM 896 O O . VAL A 1 117 ? 11.146 -3.312 4.798 1.00 92.62 117 VAL A O 1
ATOM 899 N N . GLY A 1 118 ? 10.215 -5.188 5.607 1.00 91.75 118 GLY A N 1
ATOM 900 C CA . GLY A 1 118 ? 10.428 -4.858 7.017 1.00 91.75 118 GLY A CA 1
ATOM 901 C C . GLY A 1 118 ? 9.611 -3.674 7.546 1.00 91.75 118 GLY A C 1
ATOM 902 O O . GLY A 1 118 ? 9.836 -3.261 8.682 1.00 91.75 118 GLY A O 1
ATOM 903 N N . ARG A 1 119 ? 8.672 -3.118 6.767 1.00 93.81 119 ARG A N 1
ATOM 904 C CA . ARG A 1 119 ? 7.805 -2.028 7.232 1.00 93.81 119 ARG A CA 1
ATOM 905 C C . ARG A 1 119 ? 6.591 -2.563 7.986 1.00 93.81 119 ARG A C 1
ATOM 907 O O . ARG A 1 119 ? 5.962 -3.531 7.567 1.00 93.81 119 ARG A O 1
ATOM 914 N N . SER A 1 120 ? 6.254 -1.897 9.088 1.00 95.81 120 SER A N 1
ATOM 915 C CA . SER A 1 120 ? 4.976 -2.067 9.787 1.00 95.81 120 SER A CA 1
ATOM 916 C C . SER A 1 120 ? 3.820 -1.507 8.956 1.00 95.81 120 SER A C 1
ATOM 918 O O . SER A 1 120 ? 4.044 -0.777 7.987 1.00 95.81 120 SER A O 1
ATOM 920 N N . LEU A 1 121 ? 2.574 -1.778 9.361 1.00 96.75 121 LEU A N 1
ATOM 921 C CA . LEU A 1 121 ? 1.400 -1.162 8.726 1.00 96.75 121 LEU A CA 1
ATOM 922 C C . LEU A 1 121 ? 1.481 0.363 8.732 1.00 96.75 121 LEU A C 1
ATOM 924 O O . LEU A 1 121 ? 1.123 0.991 7.741 1.00 96.75 121 LEU A O 1
ATOM 928 N N . ASP A 1 122 ? 2.019 0.943 9.805 1.00 96.69 122 ASP A N 1
ATOM 929 C CA . ASP A 1 122 ? 2.281 2.376 9.885 1.00 96.69 122 ASP A CA 1
ATOM 930 C C . ASP A 1 122 ? 3.164 2.866 8.727 1.00 96.69 122 ASP A C 1
ATOM 932 O O . ASP A 1 122 ? 2.777 3.744 7.955 1.00 96.69 122 ASP A O 1
ATOM 936 N N . GLY A 1 123 ? 4.309 2.209 8.517 1.00 94.62 123 GLY A N 1
ATOM 937 C CA . GLY A 1 123 ? 5.229 2.533 7.429 1.00 94.62 123 GLY A CA 1
ATOM 938 C C . GLY A 1 123 ? 4.670 2.245 6.031 1.00 94.62 123 GLY A C 1
ATOM 939 O O . GLY A 1 123 ? 5.117 2.867 5.067 1.00 94.62 123 GLY A O 1
ATOM 940 N N . ILE A 1 124 ? 3.706 1.329 5.909 1.00 95.19 124 ILE A N 1
ATOM 941 C CA . ILE A 1 124 ? 3.015 1.003 4.654 1.00 95.19 124 ILE A CA 1
ATOM 942 C C . ILE A 1 124 ? 1.941 2.050 4.313 1.00 95.19 124 ILE A C 1
ATOM 944 O O . ILE A 1 124 ? 1.863 2.466 3.154 1.00 95.19 124 ILE A O 1
ATOM 948 N N . ILE A 1 125 ? 1.159 2.498 5.302 1.00 95.38 125 ILE A N 1
ATOM 949 C CA . ILE A 1 125 ? 0.080 3.489 5.151 1.00 95.38 125 ILE A CA 1
ATOM 950 C C . ILE A 1 125 ? 0.661 4.905 5.026 1.00 95.38 125 ILE A C 1
ATOM 952 O O . ILE A 1 125 ? 0.369 5.620 4.063 1.00 95.38 125 ILE A O 1
ATOM 956 N N . PHE A 1 126 ? 1.507 5.309 5.975 1.00 94.62 126 PHE A N 1
ATOM 957 C CA . PHE A 1 126 ? 1.967 6.692 6.146 1.00 94.62 126 PHE A CA 1
ATOM 958 C C . PHE A 1 126 ? 3.354 6.959 5.575 1.00 94.62 126 PHE A C 1
ATOM 960 O O . PHE A 1 126 ? 3.673 8.100 5.256 1.00 94.62 126 PHE A O 1
ATOM 967 N N . GLY A 1 127 ? 4.166 5.919 5.388 1.00 91.62 127 GLY A N 1
ATOM 968 C CA . GLY A 1 127 ? 5.486 6.070 4.792 1.00 91.62 127 GLY A CA 1
ATOM 969 C C . GLY A 1 127 ? 5.450 6.400 3.298 1.00 91.62 127 GLY A C 1
ATOM 970 O O . GLY A 1 127 ? 4.400 6.484 2.661 1.00 91.62 127 GLY A O 1
ATOM 971 N N . LEU A 1 128 ? 6.647 6.529 2.735 1.00 90.06 128 LEU A N 1
ATOM 972 C CA . LEU A 1 128 ? 6.928 6.741 1.315 1.00 90.06 128 LEU A CA 1
ATOM 973 C C . LEU A 1 128 ? 6.092 5.853 0.370 1.00 90.06 128 LEU A C 1
ATOM 975 O O . LEU A 1 128 ? 5.878 4.696 0.726 1.00 90.06 128 LEU A O 1
ATOM 979 N N . PRO A 1 129 ? 5.713 6.308 -0.842 1.00 91.44 129 PRO A N 1
ATOM 980 C CA . PRO A 1 129 ? 5.664 7.713 -1.248 1.00 91.44 129 PRO A CA 1
ATOM 981 C C . PRO A 1 129 ? 4.686 8.494 -0.365 1.00 91.44 129 PRO A C 1
ATOM 983 O O . PRO A 1 129 ? 3.602 8.009 -0.033 1.00 91.44 129 PRO A O 1
ATOM 986 N N . GLU A 1 130 ? 5.089 9.693 0.047 1.00 83.06 130 GLU A N 1
ATOM 987 C CA . GLU A 1 130 ? 4.261 10.548 0.897 1.00 83.06 130 GLU A CA 1
ATOM 988 C C . GLU A 1 130 ? 3.085 11.112 0.093 1.00 83.06 130 GLU A C 1
ATOM 990 O O . GLU A 1 130 ? 3.233 11.559 -1.042 1.00 83.06 130 GLU A O 1
ATOM 995 N N . GLY A 1 131 ? 1.901 11.056 0.694 1.00 82.31 131 GLY A N 1
ATOM 996 C CA . GLY A 1 131 ? 0.691 11.709 0.204 1.00 82.31 131 GLY A CA 1
ATOM 997 C C . GLY A 1 131 ? 0.125 12.609 1.297 1.00 82.31 131 GLY A C 1
ATOM 998 O O . GLY A 1 131 ? 0.748 12.787 2.340 1.00 82.31 131 GLY A O 1
ATOM 999 N N . ASN A 1 132 ? -1.077 13.150 1.101 1.00 83.00 132 ASN A N 1
ATOM 1000 C CA . ASN A 1 132 ? -1.758 13.898 2.159 1.00 83.00 132 ASN A CA 1
ATOM 1001 C C . ASN A 1 132 ? -2.275 12.940 3.252 1.00 83.00 132 ASN A C 1
ATOM 1003 O O . ASN A 1 132 ? -3.406 12.455 3.192 1.00 83.00 132 ASN A O 1
ATOM 1007 N N . THR A 1 133 ? -1.433 12.645 4.245 1.00 88.44 133 THR A N 1
ATOM 1008 C CA . THR A 1 133 ? -1.745 11.693 5.322 1.00 88.44 133 THR A CA 1
ATOM 1009 C C . THR A 1 133 ? -2.683 12.254 6.381 1.00 88.44 133 THR A C 1
ATOM 1011 O O . THR A 1 133 ? -3.377 11.478 7.035 1.00 88.44 133 THR A O 1
ATOM 1014 N N . THR A 1 134 ? -2.788 13.579 6.510 1.00 90.31 134 THR A N 1
ATOM 1015 C CA . THR A 1 134 ? -3.590 14.242 7.549 1.00 90.31 134 THR A CA 1
ATOM 1016 C C . THR A 1 134 ? -5.058 13.817 7.516 1.00 90.31 134 THR A C 1
ATOM 1018 O O . THR A 1 134 ? -5.687 13.645 8.557 1.00 90.31 134 THR A O 1
ATOM 1021 N N . ALA A 1 135 ? -5.628 13.605 6.327 1.00 87.69 135 ALA A N 1
ATOM 1022 C CA . ALA A 1 135 ? -7.000 13.117 6.209 1.00 87.69 135 ALA A CA 1
ATOM 1023 C C . ALA A 1 135 ? -7.151 11.685 6.755 1.00 87.69 135 ALA A C 1
ATOM 1025 O O . ALA A 1 135 ? -8.098 11.405 7.489 1.00 87.69 135 ALA A O 1
ATOM 1026 N N . VAL A 1 136 ? -6.193 10.804 6.451 1.00 90.62 136 VAL A N 1
ATOM 1027 C CA . VAL A 1 136 ? -6.165 9.419 6.944 1.00 90.62 136 VAL A CA 1
ATOM 1028 C C . VAL A 1 136 ? -5.987 9.387 8.465 1.00 90.62 136 VAL A C 1
ATOM 1030 O O . VAL A 1 136 ? -6.733 8.690 9.152 1.00 90.62 136 VAL A O 1
ATOM 1033 N N . GLU A 1 137 ? -5.061 10.187 9.000 1.00 92.12 137 GLU A N 1
ATOM 1034 C CA . GLU A 1 137 ? -4.827 10.344 10.443 1.00 92.12 137 GLU A CA 1
ATOM 1035 C C . GLU A 1 137 ? -6.089 10.816 11.166 1.00 92.12 137 GLU A C 1
ATOM 1037 O O . GLU A 1 137 ? -6.470 10.237 12.184 1.00 92.12 137 GLU A O 1
ATOM 1042 N N . ASN A 1 138 ? -6.780 11.820 10.619 1.00 87.69 138 ASN A N 1
ATOM 1043 C CA . ASN A 1 138 ? -8.023 12.333 11.186 1.00 87.69 138 ASN A CA 1
ATOM 1044 C C . ASN A 1 138 ? -9.143 11.286 11.151 1.00 87.69 138 ASN A C 1
ATOM 1046 O O . ASN A 1 138 ? -9.844 11.116 12.148 1.00 87.69 138 ASN A O 1
ATOM 1050 N N . TYR A 1 139 ? -9.315 10.559 10.040 1.00 89.19 139 TYR A N 1
ATOM 1051 C CA . TYR A 1 139 ? -10.327 9.502 9.954 1.00 89.19 139 TYR A CA 1
ATOM 1052 C C . TYR A 1 139 ? -10.073 8.389 10.969 1.00 89.19 139 TYR A C 1
ATOM 1054 O O . TYR A 1 139 ? -10.986 8.034 11.716 1.00 89.19 139 TYR A O 1
ATOM 1062 N N . LEU A 1 140 ? -8.840 7.885 11.048 1.00 91.81 140 LEU A N 1
ATOM 1063 C CA . LEU A 1 140 ? -8.486 6.852 12.017 1.00 91.81 140 LEU A CA 1
ATOM 1064 C C . LEU A 1 140 ? -8.624 7.343 13.447 1.00 91.81 140 LEU A C 1
ATOM 1066 O O . LEU A 1 140 ? -9.253 6.668 14.249 1.00 91.81 140 LEU A O 1
ATOM 1070 N N . THR A 1 141 ? -8.086 8.517 13.770 1.00 90.50 141 THR A N 1
ATOM 1071 C CA . THR A 1 141 ? -8.133 9.057 15.133 1.00 90.50 141 THR A CA 1
ATOM 1072 C C . THR A 1 141 ? -9.573 9.258 15.588 1.00 90.50 141 THR A C 1
ATOM 1074 O O . THR A 1 141 ? -9.918 8.880 16.707 1.00 90.50 141 THR A O 1
ATOM 1077 N N . ASN A 1 142 ? -10.448 9.771 14.718 1.00 87.12 142 ASN A N 1
ATOM 1078 C CA . ASN A 1 142 ? -11.867 9.918 15.035 1.00 87.12 142 ASN A CA 1
ATOM 1079 C C . ASN A 1 142 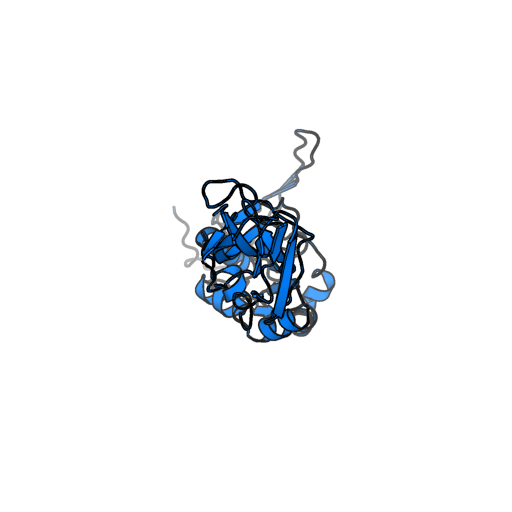? -12.526 8.560 15.308 1.00 87.12 142 ASN A C 1
ATOM 1081 O O . ASN A 1 142 ? -13.159 8.397 16.349 1.00 87.12 142 ASN A O 1
ATOM 1085 N N . ARG A 1 143 ? -12.315 7.561 14.439 1.00 87.81 143 ARG A N 1
ATOM 1086 C CA . ARG A 1 143 ? -12.879 6.218 14.650 1.00 87.81 143 ARG A CA 1
ATOM 1087 C C . ARG A 1 143 ? -12.296 5.514 15.866 1.00 87.81 143 ARG A C 1
ATOM 1089 O O . ARG A 1 143 ? -13.033 4.873 16.597 1.00 87.81 143 ARG A O 1
ATOM 1096 N N . CYS A 1 144 ? -11.009 5.669 16.143 1.00 90.81 144 CYS A N 1
ATOM 1097 C CA . CYS A 1 144 ? -10.398 5.135 17.353 1.00 90.81 144 CYS A CA 1
ATOM 1098 C C . CYS A 1 144 ? -10.998 5.752 18.614 1.00 90.81 144 CYS A C 1
ATOM 1100 O O . CYS A 1 144 ? -11.272 5.016 19.553 1.00 90.81 144 CYS A O 1
ATOM 1102 N N . ASN A 1 145 ? -11.273 7.060 18.624 1.00 87.56 145 ASN A N 1
ATOM 1103 C CA . ASN A 1 145 ? -11.954 7.699 19.749 1.00 87.56 145 ASN A CA 1
ATOM 1104 C C . ASN A 1 145 ? -13.402 7.214 19.926 1.00 87.56 145 ASN A C 1
ATOM 1106 O O . ASN A 1 145 ? -13.881 7.171 21.052 1.00 87.56 145 ASN A O 1
ATOM 1110 N N . GLU A 1 146 ? -14.088 6.795 18.858 1.00 84.62 146 GLU A N 1
ATOM 1111 C CA . GLU A 1 146 ? -15.393 6.124 18.976 1.00 84.62 146 GLU A CA 1
ATOM 1112 C C . GLU A 1 146 ? -15.280 4.761 19.682 1.00 84.62 146 GLU A C 1
ATOM 1114 O O . GLU A 1 146 ? -16.238 4.343 20.318 1.00 84.62 146 GLU A O 1
ATOM 1119 N N . MET A 1 147 ? -14.130 4.078 19.648 1.00 87.69 147 MET A N 1
ATOM 1120 C CA . MET A 1 147 ? -13.932 2.790 20.340 1.00 87.69 147 MET A CA 1
ATOM 1121 C C . MET A 1 147 ? -13.649 2.940 21.845 1.00 87.69 147 MET A C 1
ATOM 1123 O O . MET A 1 147 ? -13.742 1.964 22.589 1.00 87.69 147 MET A O 1
ATOM 1127 N N . ILE A 1 148 ? -13.277 4.138 22.306 1.00 87.38 148 ILE A N 1
ATOM 1128 C CA . ILE A 1 148 ? -12.867 4.378 23.695 1.00 87.38 148 ILE A CA 1
ATOM 1129 C C . ILE A 1 148 ? -14.102 4.505 24.586 1.00 87.38 148 ILE A C 1
ATOM 1131 O O . ILE A 1 148 ? -14.905 5.423 24.436 1.00 87.38 148 ILE A O 1
ATOM 1135 N N . SER A 1 149 ? -14.245 3.596 25.551 1.00 82.62 149 SER A N 1
ATOM 1136 C CA . SER A 1 149 ? -15.349 3.609 26.519 1.00 82.62 149 SER A CA 1
ATOM 1137 C C . SER A 1 149 ? -14.983 4.214 27.870 1.00 82.62 149 SER A C 1
ATOM 1139 O O . SER A 1 149 ? -15.869 4.427 28.698 1.00 82.62 149 SER A O 1
ATOM 1141 N N . VAL A 1 150 ? -13.699 4.480 28.129 1.00 80.75 150 VAL A N 1
ATOM 1142 C CA . VAL A 1 150 ? -13.262 5.134 29.368 1.00 80.75 150 VAL A CA 1
ATOM 1143 C C . VAL A 1 150 ? -13.511 6.640 29.282 1.00 80.75 150 VAL A C 1
ATOM 1145 O O . VAL A 1 150 ? -12.871 7.358 28.516 1.00 80.75 150 VAL A O 1
ATOM 1148 N N . THR A 1 151 ? -14.434 7.135 30.105 1.00 77.19 151 THR A N 1
ATOM 1149 C CA . THR A 1 151 ? -14.806 8.554 30.156 1.00 77.19 151 THR A CA 1
ATOM 1150 C C . THR A 1 151 ? -13.599 9.458 30.409 1.00 77.19 151 THR A C 1
ATOM 1152 O O . THR A 1 151 ? -12.833 9.243 31.346 1.00 77.19 151 THR A O 1
ATOM 1155 N N . GLY A 1 152 ? -13.459 10.511 29.601 1.00 74.94 152 GLY A N 1
ATOM 1156 C CA . GLY A 1 152 ? -12.367 11.483 29.718 1.00 74.94 152 GLY A CA 1
ATOM 1157 C C . GLY A 1 152 ? -11.033 11.004 29.142 1.00 74.94 152 GLY A C 1
ATOM 1158 O O . GLY A 1 152 ? -10.073 11.772 29.143 1.00 74.94 152 GLY A O 1
ATOM 1159 N N . HIS A 1 153 ? -10.970 9.772 28.629 1.00 80.88 153 HIS A N 1
ATOM 1160 C CA . HIS A 1 153 ? -9.846 9.300 27.839 1.00 80.88 153 HIS A CA 1
ATOM 1161 C C . HIS A 1 153 ? -10.083 9.596 26.359 1.00 80.88 153 HIS A C 1
ATOM 1163 O O . HIS A 1 153 ? -11.187 9.422 25.846 1.00 80.88 153 HIS A O 1
ATOM 1169 N N . SER A 1 154 ? -9.033 10.023 25.670 1.00 87.31 154 SER A N 1
ATOM 1170 C CA . SER A 1 154 ? -9.020 10.151 24.221 1.00 87.31 154 SER A CA 1
ATOM 1171 C C . SER A 1 154 ? -7.688 9.662 23.684 1.00 87.31 154 SER A C 1
ATOM 1173 O O . SER A 1 154 ? -6.650 9.740 24.348 1.00 87.31 154 SER A O 1
ATOM 1175 N N . VAL A 1 155 ? -7.737 9.140 22.468 1.00 88.81 155 VAL A N 1
ATOM 1176 C CA . VAL A 1 155 ? -6.569 8.684 21.733 1.00 88.81 155 VAL A CA 1
ATOM 1177 C C . VAL A 1 155 ? -6.166 9.738 20.716 1.00 88.81 155 VAL A C 1
ATOM 1179 O O . VAL A 1 155 ? -6.983 10.231 19.937 1.00 88.81 155 VAL A O 1
ATOM 1182 N N . GLY A 1 156 ? -4.892 10.108 20.743 1.00 92.19 156 GLY A N 1
ATOM 1183 C CA . GLY A 1 156 ? -4.282 10.992 19.762 1.00 92.19 156 GLY A CA 1
ATOM 1184 C C . GLY A 1 156 ? -3.674 10.225 18.590 1.00 92.19 156 GLY A C 1
ATOM 1185 O O . GLY A 1 156 ? -3.479 9.010 18.641 1.00 92.19 156 GLY A O 1
ATOM 1186 N N . VAL A 1 157 ? -3.281 10.977 17.562 1.00 94.25 157 VAL A N 1
ATOM 1187 C CA . VAL A 1 157 ? -2.622 10.472 16.345 1.00 94.25 157 VAL A CA 1
ATOM 1188 C C . VAL A 1 157 ? -1.418 9.577 16.680 1.00 94.25 157 VAL A C 1
ATOM 1190 O O . VAL A 1 157 ? -1.292 8.476 16.153 1.00 94.25 157 VAL A O 1
ATOM 1193 N N . ASN A 1 158 ? -0.590 9.967 17.655 1.00 96.81 158 ASN A N 1
ATOM 1194 C CA . ASN A 1 158 ? 0.573 9.176 18.076 1.00 96.81 158 ASN A CA 1
ATOM 1195 C C . ASN A 1 158 ? 0.211 7.770 18.583 1.00 96.81 158 ASN A C 1
ATOM 1197 O O . ASN A 1 158 ? 0.937 6.819 18.307 1.00 96.81 158 ASN A O 1
ATOM 1201 N N . GLN A 1 159 ? -0.900 7.618 19.311 1.00 96.88 159 GLN A N 1
ATOM 1202 C CA . GLN A 1 159 ? -1.343 6.307 19.804 1.00 96.88 159 GLN A CA 1
ATOM 1203 C C . GLN A 1 159 ? -1.854 5.427 18.655 1.00 96.88 159 GLN A C 1
ATOM 1205 O O . GLN A 1 159 ? -1.662 4.213 18.687 1.00 96.88 159 GLN A O 1
ATOM 1210 N N . VAL A 1 160 ? -2.436 6.031 17.613 1.00 97.00 160 VAL A N 1
ATOM 1211 C CA . VAL A 1 160 ? -2.795 5.324 16.376 1.00 97.00 160 VAL A CA 1
ATOM 1212 C C . VAL A 1 160 ? -1.535 4.811 15.671 1.00 97.00 160 VAL A C 1
ATOM 1214 O O . VAL A 1 160 ? -1.446 3.613 15.407 1.00 97.00 160 VAL A O 1
ATOM 1217 N N . HIS A 1 161 ? -0.527 5.663 15.449 1.00 97.75 161 HIS A N 1
ATOM 1218 C CA . HIS A 1 161 ? 0.744 5.245 14.836 1.00 97.75 161 HIS A CA 1
ATOM 1219 C C . HIS A 1 161 ? 1.447 4.140 15.637 1.00 97.75 161 HIS A C 1
ATOM 1221 O O . HIS A 1 161 ? 1.960 3.177 15.066 1.00 97.75 161 HIS A O 1
ATOM 1227 N N . GLN A 1 162 ? 1.439 4.231 16.971 1.00 97.69 162 GLN A N 1
ATOM 1228 C CA . GLN A 1 162 ? 2.006 3.197 17.842 1.00 97.69 162 GLN A CA 1
ATOM 1229 C C . GLN A 1 162 ? 1.287 1.853 17.686 1.00 97.69 162 GLN A C 1
ATOM 1231 O O . GLN A 1 162 ? 1.953 0.825 17.560 1.00 97.69 162 GLN A O 1
ATOM 1236 N N . ALA A 1 163 ? -0.049 1.851 17.636 1.00 97.50 163 ALA A N 1
ATOM 1237 C CA . ALA A 1 163 ? -0.822 0.629 17.421 1.00 97.50 163 ALA A CA 1
ATOM 1238 C C . ALA A 1 163 ? -0.529 -0.003 16.049 1.00 97.50 163 ALA A C 1
ATOM 1240 O O . ALA A 1 163 ? -0.378 -1.221 15.951 1.00 97.50 163 ALA A O 1
ATOM 1241 N N . LEU A 1 164 ? -0.391 0.815 15.000 1.00 97.81 164 LEU A N 1
ATOM 1242 C CA . LEU A 1 164 ? -0.060 0.373 13.636 1.00 97.81 164 LEU A CA 1
ATOM 1243 C C . LEU A 1 164 ? 1.405 -0.048 13.463 1.00 97.81 164 LEU A C 1
ATOM 1245 O O . LEU A 1 164 ? 1.739 -0.797 12.544 1.00 97.81 164 LEU A O 1
ATOM 1249 N N . SER A 1 165 ? 2.283 0.399 14.359 1.00 97.06 165 SER A N 1
ATOM 1250 C CA . SER A 1 165 ? 3.706 0.052 14.376 1.00 97.06 165 SER A CA 1
ATOM 1251 C C . SER A 1 165 ? 4.002 -1.295 15.041 1.00 97.06 165 SER A C 1
ATOM 1253 O O . SER A 1 165 ? 5.166 -1.636 15.242 1.00 97.06 165 SER A O 1
ATOM 1255 N N . ASN A 1 166 ? 2.975 -2.085 15.370 1.00 94.69 166 ASN A N 1
ATOM 1256 C CA . ASN A 1 166 ? 3.141 -3.397 15.983 1.00 94.69 166 ASN A CA 1
ATOM 1257 C C . ASN A 1 166 ? 4.004 -4.326 15.092 1.00 94.69 166 ASN A C 1
ATOM 1259 O O . ASN A 1 166 ? 3.579 -4.667 13.982 1.00 94.69 166 ASN A O 1
ATOM 1263 N N . PRO A 1 167 ? 5.181 -4.793 15.558 1.00 93.69 167 PRO A N 1
ATOM 1264 C CA . PRO A 1 167 ? 6.108 -5.591 14.751 1.00 93.69 167 PRO A CA 1
ATOM 1265 C C . PRO A 1 167 ? 5.536 -6.946 14.318 1.00 93.69 167 PRO A C 1
ATOM 1267 O O . PRO A 1 167 ? 5.980 -7.507 13.318 1.00 93.69 167 PRO A O 1
ATOM 1270 N N . VAL A 1 168 ? 4.515 -7.459 15.011 1.00 94.81 168 VAL A N 1
ATOM 1271 C CA . VAL A 1 168 ? 3.816 -8.693 14.619 1.00 94.81 168 VAL A CA 1
ATOM 1272 C C . VAL A 1 168 ? 3.192 -8.567 13.225 1.00 94.81 168 VAL A C 1
ATOM 1274 O O . VAL A 1 168 ? 3.146 -9.540 12.470 1.00 94.81 168 VAL A O 1
ATOM 1277 N N . THR A 1 169 ? 2.766 -7.360 12.846 1.00 94.75 169 THR A N 1
ATOM 1278 C CA . THR A 1 169 ? 2.169 -7.102 11.529 1.00 94.75 169 THR A CA 1
ATOM 1279 C C . THR A 1 169 ? 3.165 -7.308 10.388 1.00 94.75 169 THR A C 1
ATOM 1281 O O . THR A 1 169 ? 2.776 -7.790 9.330 1.00 94.75 169 THR A O 1
ATOM 1284 N N . ILE A 1 170 ? 4.459 -7.063 10.624 1.00 95.31 170 ILE A N 1
ATOM 1285 C CA . ILE A 1 170 ? 5.532 -7.272 9.640 1.00 95.31 170 ILE A CA 1
ATOM 1286 C C . ILE A 1 170 ? 5.627 -8.758 9.278 1.00 95.31 170 ILE A C 1
ATOM 1288 O O . ILE A 1 170 ? 5.589 -9.126 8.105 1.00 95.31 170 ILE A O 1
ATOM 1292 N N . GLY A 1 171 ? 5.701 -9.628 10.292 1.00 94.81 171 GLY A N 1
ATOM 1293 C CA . GLY A 1 171 ? 5.761 -11.077 10.085 1.00 94.81 171 GLY A CA 1
ATOM 1294 C C . GLY A 1 171 ? 4.511 -11.618 9.388 1.00 94.81 171 GLY A C 1
ATOM 1295 O O . GLY A 1 171 ? 4.611 -12.466 8.504 1.00 94.81 171 GLY A O 1
ATOM 1296 N N . ALA A 1 172 ? 3.338 -11.080 9.730 1.00 95.69 172 ALA A N 1
ATOM 1297 C CA . ALA A 1 172 ? 2.075 -11.445 9.099 1.00 95.69 172 ALA A CA 1
ATOM 1298 C C . ALA A 1 172 ? 2.008 -11.024 7.617 1.00 95.69 172 ALA A C 1
ATOM 1300 O O . ALA A 1 172 ? 1.591 -11.825 6.781 1.00 95.69 172 ALA A O 1
ATOM 1301 N N . LEU A 1 173 ? 2.475 -9.818 7.268 1.00 95.56 173 LEU A N 1
ATOM 1302 C CA . LEU A 1 173 ? 2.564 -9.353 5.877 1.00 95.56 173 LEU A CA 1
ATOM 1303 C C . LEU A 1 173 ? 3.473 -10.259 5.033 1.00 95.56 173 LEU A C 1
ATOM 1305 O O . LEU A 1 173 ? 3.092 -10.653 3.925 1.00 95.56 173 LEU A O 1
ATOM 1309 N N . ILE A 1 174 ? 4.639 -10.633 5.575 1.00 94.19 174 ILE A N 1
ATOM 1310 C CA . ILE A 1 174 ? 5.578 -11.578 4.946 1.00 94.19 174 ILE A CA 1
ATOM 1311 C C . ILE A 1 174 ? 4.917 -12.949 4.745 1.00 94.19 174 ILE A C 1
ATOM 1313 O O . ILE A 1 174 ? 5.070 -13.552 3.688 1.00 94.19 174 ILE A O 1
ATOM 1317 N N . ALA A 1 175 ? 4.127 -13.414 5.716 1.00 94.38 175 ALA A N 1
ATOM 1318 C CA . ALA A 1 175 ? 3.388 -14.675 5.641 1.00 94.38 175 ALA A CA 1
ATOM 1319 C C . ALA A 1 175 ? 2.149 -14.639 4.720 1.00 94.38 175 ALA A C 1
ATOM 1321 O O . ALA A 1 175 ? 1.425 -15.628 4.635 1.00 94.38 175 ALA A O 1
ATOM 1322 N N . GLY A 1 176 ? 1.883 -13.520 4.038 1.00 93.25 176 GLY A N 1
ATOM 1323 C CA . GLY A 1 176 ? 0.772 -13.402 3.089 1.00 93.25 176 GLY A CA 1
ATOM 1324 C C . GLY A 1 176 ? -0.537 -12.876 3.680 1.00 93.25 176 GLY A C 1
ATOM 1325 O O . GLY A 1 176 ? -1.529 -12.799 2.964 1.00 93.25 176 GLY A O 1
ATOM 1326 N N . VAL A 1 177 ? -0.568 -12.472 4.954 1.00 96.12 177 VAL A N 1
ATOM 1327 C CA . VAL A 1 177 ? -1.758 -11.851 5.553 1.00 96.12 177 VAL A CA 1
ATOM 1328 C C . VAL A 1 177 ? -1.943 -10.442 4.991 1.00 96.12 177 VAL A C 1
ATOM 1330 O O . VAL A 1 177 ? -0.976 -9.688 4.850 1.00 96.12 177 VAL A O 1
ATOM 1333 N N . ARG A 1 178 ? -3.187 -10.094 4.654 1.00 95.88 178 ARG A N 1
ATOM 1334 C CA . ARG A 1 178 ? -3.560 -8.804 4.047 1.00 95.88 178 ARG A CA 1
ATOM 1335 C C . ARG A 1 178 ? -4.573 -8.008 4.865 1.00 95.88 178 ARG A C 1
ATOM 1337 O O . ARG A 1 178 ? -4.644 -6.797 4.704 1.00 95.88 178 ARG A O 1
ATOM 1344 N N . ASP A 1 179 ? -5.288 -8.669 5.772 1.00 97.31 179 ASP A N 1
ATOM 1345 C CA . ASP A 1 179 ? -6.303 -8.055 6.624 1.00 97.31 179 ASP A CA 1
ATOM 1346 C C . ASP A 1 179 ? -5.837 -7.942 8.075 1.00 97.31 179 ASP A C 1
ATOM 1348 O O . ASP A 1 179 ? -5.430 -8.923 8.710 1.00 97.31 179 ASP A O 1
ATOM 1352 N N . PHE A 1 180 ? -5.964 -6.736 8.613 1.00 98.06 180 PHE A N 1
ATOM 1353 C CA . PHE A 1 180 ? -5.617 -6.381 9.981 1.00 98.06 180 PHE A CA 1
ATOM 1354 C C . PHE A 1 180 ? -6.746 -5.582 10.620 1.00 98.06 180 PHE A C 1
ATOM 1356 O O . PHE A 1 180 ? -7.558 -4.950 9.943 1.00 98.06 180 PHE A O 1
ATOM 1363 N N . TYR A 1 181 ? -6.795 -5.615 11.946 1.00 97.75 181 TYR A N 1
ATOM 1364 C CA . TYR A 1 181 ? -7.898 -5.064 12.719 1.00 97.75 181 TYR A CA 1
ATOM 1365 C C . TYR A 1 181 ? -7.330 -4.141 13.778 1.00 97.75 181 TYR A C 1
ATOM 1367 O O . TYR A 1 181 ? -6.514 -4.573 14.590 1.00 97.75 181 TYR A O 1
ATOM 1375 N N . LEU A 1 182 ? -7.749 -2.880 13.745 1.00 97.69 182 LEU A N 1
ATOM 1376 C CA . LEU A 1 182 ? -7.468 -1.875 14.761 1.00 97.69 182 LEU A CA 1
ATOM 1377 C C . LEU A 1 182 ? -8.668 -1.806 15.710 1.00 97.69 182 LEU A C 1
ATOM 1379 O O . LEU A 1 182 ? -9.782 -1.531 15.267 1.00 97.69 182 LEU A O 1
ATOM 1383 N N . TYR A 1 183 ? -8.450 -2.101 16.988 1.00 96.38 183 TYR A N 1
ATOM 1384 C CA . TYR A 1 183 ? -9.497 -2.223 18.008 1.00 96.38 183 TYR A CA 1
ATOM 1385 C C . TYR A 1 183 ? -8.981 -1.773 19.379 1.00 96.38 183 TYR A C 1
ATOM 1387 O O . TYR A 1 183 ? -7.775 -1.585 19.571 1.00 96.38 183 TYR A O 1
ATOM 1395 N N . SER A 1 184 ? -9.897 -1.631 20.342 1.00 95.56 184 SER A N 1
ATOM 1396 C CA . SER A 1 184 ? -9.564 -1.392 21.747 1.00 95.56 184 SER A CA 1
ATOM 1397 C C . SER A 1 184 ? -9.957 -2.598 22.611 1.00 95.56 184 SER A C 1
ATOM 1399 O O . SER A 1 184 ? -11.148 -2.875 22.746 1.00 95.56 184 SER A O 1
ATOM 1401 N N . PRO A 1 185 ? -8.999 -3.350 23.186 1.00 93.75 185 PRO A N 1
ATOM 1402 C CA . PRO A 1 185 ? -9.317 -4.534 23.990 1.00 93.75 185 PRO A CA 1
ATOM 1403 C C . PRO A 1 185 ? -9.886 -4.199 25.378 1.00 93.75 185 PRO A C 1
ATOM 1405 O O . PRO A 1 185 ? -10.593 -5.011 25.967 1.00 93.75 185 PRO A O 1
ATOM 1408 N N . ASP A 1 186 ? -9.553 -3.027 25.913 1.00 90.69 186 ASP A N 1
ATOM 1409 C CA . ASP A 1 186 ? -9.868 -2.569 27.273 1.00 90.69 186 ASP A CA 1
ATOM 1410 C C . ASP A 1 186 ? -10.714 -1.280 27.285 1.00 90.69 186 ASP A C 1
ATOM 1412 O O . ASP A 1 186 ? -11.001 -0.735 28.351 1.00 90.69 186 ASP A O 1
ATOM 1416 N N . GLY A 1 187 ? -11.100 -0.777 26.108 1.00 87.44 187 GLY A N 1
ATOM 1417 C CA . GLY A 1 187 ? -11.819 0.486 25.957 1.00 87.44 187 GLY A CA 1
ATOM 1418 C C . GLY A 1 187 ? -10.971 1.732 26.236 1.00 87.44 187 GLY A C 1
ATOM 1419 O O . GLY A 1 187 ? -11.546 2.802 26.442 1.00 87.44 187 GLY A O 1
ATOM 1420 N N . MET A 1 188 ? -9.638 1.606 26.278 1.00 89.62 188 MET A N 1
ATOM 1421 C CA . MET A 1 188 ? -8.685 2.690 26.547 1.00 89.62 188 MET A CA 1
ATOM 1422 C C . MET A 1 188 ? -7.483 2.666 25.591 1.00 89.62 188 MET A C 1
ATOM 1424 O O . MET A 1 188 ? -7.154 3.672 24.970 1.00 89.62 188 MET A O 1
ATOM 1428 N N . SER A 1 189 ? -6.807 1.526 25.473 1.00 93.81 189 SER A N 1
ATOM 1429 C CA . SER A 1 189 ? -5.642 1.330 24.615 1.00 93.81 189 SER A CA 1
ATOM 1430 C C . SER A 1 189 ? -6.049 0.871 23.217 1.00 93.81 189 SER A C 1
ATOM 1432 O O . SER A 1 189 ? -7.114 0.290 23.020 1.00 93.81 189 SER A O 1
ATOM 1434 N N . LEU A 1 190 ? -5.196 1.137 22.227 1.00 96.94 190 LEU A N 1
ATOM 1435 C CA . LEU A 1 190 ? -5.381 0.669 20.854 1.00 96.94 190 LEU A CA 1
ATOM 1436 C C . LEU A 1 190 ? -4.413 -0.468 20.555 1.00 96.94 190 LEU A C 1
ATOM 1438 O O . LEU A 1 190 ? -3.242 -0.420 20.936 1.00 96.94 190 LEU A O 1
ATOM 1442 N N . LYS A 1 191 ? -4.888 -1.457 19.804 1.00 97.00 191 LYS A N 1
ATOM 1443 C CA . LYS A 1 191 ? -4.064 -2.528 19.249 1.00 97.00 191 LYS A CA 1
ATOM 1444 C C . LYS A 1 191 ? -4.409 -2.770 17.793 1.00 97.00 191 LYS A C 1
ATOM 1446 O O . LYS A 1 191 ? -5.568 -2.670 17.403 1.00 97.00 191 LYS A O 1
ATOM 1451 N N . CYS A 1 192 ? -3.397 -3.130 17.008 1.00 97.81 192 CYS A N 1
ATOM 1452 C CA . CYS A 1 192 ? -3.580 -3.605 15.646 1.00 97.81 192 CYS A CA 1
ATOM 1453 C C . CYS A 1 192 ? -2.973 -4.996 15.480 1.00 97.81 192 CYS A C 1
ATOM 1455 O O . CYS A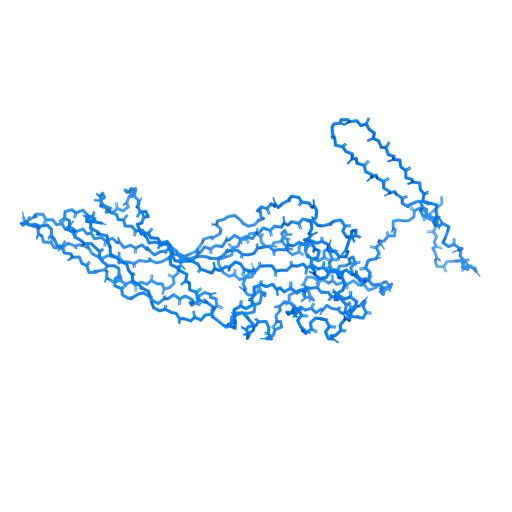 1 192 ? -1.787 -5.186 15.761 1.00 97.81 192 CYS A O 1
ATOM 1457 N N . ASN A 1 193 ? -3.782 -5.960 15.041 1.00 97.69 193 ASN A N 1
ATOM 1458 C CA . ASN A 1 193 ? -3.382 -7.359 14.904 1.00 97.69 193 ASN A CA 1
ATOM 1459 C C . ASN A 1 193 ? -4.104 -8.054 13.733 1.00 97.69 193 ASN A C 1
ATOM 1461 O O . ASN A 1 193 ? -5.194 -7.629 13.341 1.00 97.69 193 ASN A O 1
ATOM 1465 N N . PRO A 1 194 ? -3.536 -9.146 13.185 1.00 97.31 194 PRO A N 1
ATOM 1466 C CA . PRO A 1 194 ? -4.265 -10.042 12.290 1.00 97.31 194 PRO A CA 1
ATOM 1467 C C . PRO A 1 194 ? -5.364 -10.804 13.050 1.00 97.31 194 PRO A C 1
ATOM 1469 O O . PRO A 1 194 ? -5.287 -10.974 14.271 1.00 97.31 194 PRO A O 1
ATOM 1472 N N . ALA A 1 195 ? -6.359 -11.316 12.319 1.00 96.00 195 ALA A N 1
ATOM 1473 C CA . ALA A 1 195 ? -7.566 -11.924 12.892 1.00 96.00 195 ALA A CA 1
ATOM 1474 C C . ALA A 1 195 ? -7.323 -12.947 14.026 1.00 96.00 195 ALA A C 1
ATOM 1476 O O . ALA A 1 195 ? -7.953 -12.796 15.072 1.00 96.00 195 ALA A O 1
ATOM 1477 N N . PRO A 1 196 ? -6.416 -13.943 13.904 1.00 95.44 196 PRO A N 1
ATOM 1478 C CA . PRO A 1 196 ? -6.240 -14.946 14.959 1.00 95.44 196 PRO A CA 1
ATOM 1479 C C . PRO A 1 196 ? -5.802 -14.348 16.301 1.00 95.44 196 PRO A C 1
ATOM 1481 O O . PRO A 1 196 ? -6.279 -14.767 17.352 1.00 95.44 196 PRO A O 1
ATOM 1484 N N . LEU A 1 197 ? -4.921 -13.345 16.267 1.00 96.12 197 LEU A N 1
ATOM 1485 C CA . LEU A 1 197 ? -4.426 -12.675 17.469 1.00 96.12 197 LEU A CA 1
ATOM 1486 C C . LEU A 1 197 ? -5.451 -11.681 18.014 1.00 96.12 197 LEU A C 1
ATOM 1488 O O . LEU A 1 197 ? -5.658 -11.621 19.222 1.00 96.12 197 LEU A O 1
ATOM 1492 N N . ALA A 1 198 ? -6.133 -10.956 17.125 1.00 96.12 198 ALA A N 1
ATOM 1493 C CA . ALA A 1 198 ? -7.189 -10.031 17.514 1.00 96.12 198 ALA A CA 1
ATOM 1494 C C . ALA A 1 198 ? -8.331 -10.754 18.250 1.00 96.12 198 ALA A C 1
ATOM 1496 O O . ALA A 1 198 ? -8.755 -10.319 19.317 1.00 96.12 198 ALA A O 1
ATOM 1497 N N . ILE A 1 199 ? -8.769 -11.909 17.739 1.00 96.81 199 ILE A N 1
ATOM 1498 C CA . ILE A 1 199 ? -9.813 -12.734 18.365 1.00 96.81 199 ILE A CA 1
ATOM 1499 C C . ILE A 1 199 ? -9.350 -13.316 19.705 1.00 96.81 199 ILE A C 1
ATOM 1501 O O . ILE A 1 199 ? -10.131 -13.352 20.652 1.00 96.81 199 ILE A O 1
ATOM 1505 N N . ALA A 1 200 ? -8.095 -13.763 19.810 1.00 95.56 200 ALA A N 1
ATOM 1506 C CA . ALA A 1 200 ? -7.567 -14.309 21.059 1.00 95.56 200 ALA A CA 1
ATOM 1507 C C . ALA A 1 200 ? -7.547 -13.265 22.191 1.00 95.56 200 ALA A C 1
ATOM 1509 O O . ALA A 1 200 ? -7.840 -13.593 23.338 1.00 95.56 200 ALA A O 1
ATOM 1510 N N . GLU A 1 201 ? -7.230 -12.009 21.869 1.00 93.88 201 GLU A N 1
ATOM 1511 C CA . GLU A 1 201 ? -7.224 -10.907 22.837 1.00 93.88 201 GLU A CA 1
ATOM 1512 C C . GLU A 1 201 ? -8.612 -10.299 23.080 1.00 93.88 201 GLU A C 1
ATOM 1514 O O . GLU A 1 201 ? -8.864 -9.716 24.132 1.00 93.88 201 GLU A O 1
ATOM 1519 N N . SER A 1 202 ? -9.510 -10.380 22.102 1.00 94.69 202 SER A N 1
ATOM 1520 C CA . SER A 1 202 ? -10.843 -9.777 22.140 1.00 94.69 202 SER A CA 1
ATOM 1521 C C . SER A 1 202 ? -11.863 -10.720 21.494 1.00 94.69 202 SER A C 1
ATOM 1523 O O . SER A 1 202 ? -12.226 -10.542 20.330 1.00 94.69 202 SER A O 1
ATOM 1525 N N . PRO A 1 203 ? -12.365 -11.728 22.240 1.00 94.19 203 PRO A N 1
ATOM 1526 C CA . PRO A 1 203 ? -13.208 -12.796 21.689 1.00 94.19 203 PRO A CA 1
ATOM 1527 C C . PRO A 1 203 ? -14.499 -12.318 21.018 1.00 94.19 203 PRO A C 1
ATOM 1529 O O . PRO A 1 203 ? -15.014 -12.989 20.125 1.00 94.19 203 PRO A O 1
ATOM 1532 N N . TRP A 1 204 ? -15.009 -11.145 21.406 1.00 90.88 204 TRP A N 1
ATOM 1533 C CA . TRP A 1 204 ? -16.180 -10.522 20.785 1.00 90.88 204 TRP A CA 1
ATOM 1534 C C . TRP A 1 204 ? -15.966 -10.197 19.300 1.00 90.88 204 TRP A C 1
ATOM 1536 O O . TRP A 1 204 ? -16.939 -10.162 18.553 1.00 90.88 204 TRP A O 1
ATOM 1546 N N . LEU A 1 205 ? -14.718 -10.031 18.837 1.00 93.81 205 LEU A N 1
ATOM 1547 C CA . LEU A 1 205 ? -14.427 -9.835 17.416 1.00 93.81 205 LEU A CA 1
ATOM 1548 C C . LEU A 1 205 ? -14.848 -11.044 16.579 1.00 93.81 205 LEU A C 1
ATOM 1550 O O . LEU A 1 205 ? -15.272 -10.862 15.444 1.00 93.81 205 LEU A O 1
ATOM 1554 N N . ALA A 1 206 ? -14.794 -12.268 17.115 1.00 93.06 206 ALA A N 1
ATOM 1555 C CA . ALA A 1 206 ? -15.061 -13.488 16.347 1.00 93.06 206 ALA A CA 1
ATOM 1556 C C . ALA A 1 206 ? -16.434 -13.491 15.654 1.00 93.06 206 ALA A C 1
ATOM 1558 O O . ALA A 1 206 ? -16.574 -14.057 14.572 1.00 93.06 206 ALA A O 1
ATOM 1559 N N . THR A 1 207 ? -17.439 -12.846 16.252 1.00 89.31 207 THR A N 1
ATOM 1560 C CA . THR A 1 207 ? -18.805 -12.792 15.710 1.00 89.31 207 THR A CA 1
ATOM 1561 C C . THR A 1 207 ? -19.013 -11.685 14.680 1.00 89.31 207 THR A C 1
ATOM 1563 O O . THR A 1 207 ? -20.040 -11.680 14.006 1.00 89.31 207 THR A O 1
ATOM 1566 N N . MET A 1 208 ? -18.065 -10.752 14.545 1.00 90.94 208 MET A N 1
ATOM 1567 C CA . MET A 1 208 ? -18.232 -9.544 13.731 1.00 90.94 208 MET A CA 1
ATOM 1568 C C . MET A 1 208 ? -17.064 -9.219 12.798 1.00 90.94 208 MET A C 1
ATOM 1570 O O . MET A 1 208 ? -17.197 -8.356 11.939 1.00 90.94 208 MET A O 1
ATOM 1574 N N . ILE A 1 209 ? -15.933 -9.914 12.912 1.00 91.38 209 ILE A N 1
ATOM 1575 C CA . ILE A 1 209 ? -14.696 -9.620 12.174 1.00 91.38 209 ILE A CA 1
ATOM 1576 C C . ILE A 1 209 ? -14.868 -9.687 10.646 1.00 91.38 209 ILE A C 1
ATOM 1578 O O . ILE A 1 209 ? -14.192 -8.979 9.898 1.00 91.38 209 ILE A O 1
ATOM 1582 N N . SER A 1 210 ? -15.820 -10.493 10.168 1.00 90.69 210 SER A N 1
ATOM 1583 C CA . SER A 1 210 ? -16.171 -10.608 8.751 1.00 90.69 210 SER A CA 1
ATOM 1584 C C . SER A 1 210 ? -16.990 -9.424 8.225 1.00 90.69 210 SER A C 1
ATOM 1586 O O . SER A 1 210 ? -17.013 -9.210 7.015 1.00 90.69 210 SER A O 1
ATOM 1588 N N . ASN A 1 211 ? -17.602 -8.612 9.092 1.00 89.62 211 ASN A N 1
ATOM 1589 C CA . ASN A 1 211 ? -18.480 -7.514 8.686 1.00 89.62 211 ASN A CA 1
ATOM 1590 C C . ASN A 1 211 ? -17.706 -6.414 7.965 1.00 89.62 211 ASN A C 1
ATOM 1592 O O . ASN A 1 211 ? -16.664 -5.973 8.438 1.00 89.62 211 ASN A O 1
ATOM 1596 N N . ASN A 1 212 ? -18.226 -5.953 6.833 1.00 90.81 212 ASN A N 1
ATOM 1597 C CA . ASN A 1 212 ? -17.622 -4.883 6.043 1.00 90.81 212 ASN A CA 1
ATOM 1598 C C . ASN A 1 212 ? -18.280 -3.534 6.355 1.00 90.81 212 ASN A C 1
ATOM 1600 O O . ASN A 1 212 ? -19.431 -3.510 6.803 1.00 90.81 212 ASN A O 1
ATOM 1604 N N . PRO A 1 213 ? -17.576 -2.417 6.119 1.00 86.88 213 PRO A N 1
ATOM 1605 C CA . PRO A 1 213 ? -18.193 -1.100 6.183 1.00 86.88 213 PRO A CA 1
ATOM 1606 C C . PRO A 1 213 ? -19.268 -0.942 5.099 1.00 86.88 213 PRO A C 1
ATOM 1608 O O . PRO A 1 213 ? -19.180 -1.512 4.012 1.00 86.88 213 PRO A O 1
ATOM 1611 N N . ASP A 1 214 ? -20.291 -0.156 5.410 1.00 80.50 214 ASP A N 1
ATOM 1612 C CA . ASP A 1 214 ? -21.493 0.063 4.599 1.00 80.50 214 ASP A CA 1
ATOM 1613 C C . ASP A 1 214 ? -21.450 1.351 3.760 1.00 80.50 214 ASP A C 1
ATOM 1615 O O . ASP A 1 214 ? -22.292 1.558 2.885 1.00 80.50 214 ASP A O 1
ATOM 1619 N N . GLY A 1 215 ? -20.466 2.221 3.989 1.00 77.81 215 GLY A N 1
ATOM 1620 C CA . GLY A 1 215 ? -20.231 3.404 3.171 1.00 77.81 215 GLY A CA 1
ATOM 1621 C C . GLY A 1 215 ? -19.542 3.097 1.842 1.00 77.81 215 GLY A C 1
ATOM 1622 O O . GLY A 1 215 ? -19.041 2.002 1.601 1.00 77.81 215 GLY A O 1
ATOM 1623 N N . SER A 1 216 ? -19.487 4.097 0.963 1.00 87.50 216 SER A N 1
ATOM 1624 C CA . SER A 1 216 ? -18.759 4.002 -0.309 1.00 87.50 216 SER A CA 1
ATOM 1625 C C . SER A 1 216 ? -17.275 4.324 -0.127 1.00 87.50 216 SER A C 1
ATOM 1627 O O . SER A 1 216 ? -16.937 5.311 0.531 1.00 87.50 216 SER A O 1
ATOM 1629 N N . GLU A 1 217 ? -16.404 3.515 -0.735 1.00 91.50 217 GLU A N 1
ATOM 1630 C CA . GLU A 1 217 ? -14.953 3.736 -0.746 1.00 91.50 217 GLU A CA 1
ATOM 1631 C C . GLU A 1 217 ? -14.605 5.033 -1.498 1.00 91.50 217 GLU A C 1
ATOM 1633 O O . GLU A 1 217 ? -15.202 5.356 -2.528 1.00 91.50 217 GLU A O 1
ATOM 1638 N N . LYS A 1 218 ? -13.637 5.786 -0.969 1.00 91.62 218 LYS A N 1
ATOM 1639 C CA . LYS A 1 218 ? -13.071 6.984 -1.598 1.00 91.62 218 LYS A CA 1
ATOM 1640 C C . LYS A 1 218 ? -11.554 6.967 -1.495 1.00 91.62 218 LYS A C 1
ATOM 1642 O O . LYS A 1 218 ? -11.023 6.688 -0.422 1.00 91.62 218 LYS A O 1
ATOM 1647 N N . LEU A 1 219 ? -10.869 7.330 -2.576 1.00 92.44 219 LEU A N 1
ATOM 1648 C CA . LEU A 1 219 ? -9.430 7.580 -2.543 1.00 92.44 219 LEU A CA 1
ATOM 1649 C C . LEU A 1 219 ? -9.150 8.841 -1.717 1.00 92.44 219 LEU A C 1
ATOM 1651 O O . LEU A 1 219 ? -9.762 9.887 -1.926 1.00 92.44 219 LEU A O 1
ATOM 1655 N N . VAL A 1 220 ? -8.263 8.705 -0.735 1.00 91.69 220 VAL A N 1
ATOM 1656 C CA . VAL A 1 220 ? -7.811 9.780 0.161 1.00 91.69 220 VAL A CA 1
ATOM 1657 C C . VAL A 1 220 ? -6.396 10.205 -0.209 1.00 91.69 220 VAL A C 1
ATOM 1659 O O . VAL A 1 220 ? -6.090 11.394 -0.244 1.00 91.69 220 VAL A O 1
ATOM 1662 N N . ILE A 1 221 ? -5.549 9.224 -0.515 1.00 91.69 221 ILE A N 1
ATOM 1663 C CA . ILE A 1 221 ? -4.277 9.425 -1.200 1.00 91.69 221 ILE A CA 1
ATOM 1664 C C . ILE A 1 221 ? -4.434 8.790 -2.575 1.00 91.69 221 ILE A C 1
ATOM 1666 O O . ILE A 1 221 ? -4.746 7.602 -2.658 1.00 91.69 221 ILE A O 1
ATOM 1670 N N . ASP A 1 222 ? -4.244 9.599 -3.611 1.00 91.81 222 ASP A N 1
ATOM 1671 C CA . ASP A 1 222 ? -4.448 9.234 -5.010 1.00 91.81 222 ASP A CA 1
ATOM 1672 C C . ASP A 1 222 ? -3.135 9.434 -5.775 1.00 91.81 222 ASP A C 1
ATOM 1674 O O . ASP A 1 222 ? -2.586 10.539 -5.796 1.00 91.81 222 ASP A O 1
ATOM 1678 N N . GLU A 1 223 ? -2.595 8.341 -6.309 1.00 86.31 223 GLU A N 1
ATOM 1679 C CA . GLU A 1 223 ? -1.376 8.263 -7.113 1.00 86.31 223 GLU A CA 1
ATOM 1680 C C . GLU A 1 223 ? -0.138 8.943 -6.501 1.00 86.31 223 GLU A C 1
ATOM 1682 O O . GLU A 1 223 ? 0.709 9.500 -7.216 1.00 86.31 223 GLU A O 1
ATOM 1687 N N . ALA A 1 224 ? 0.031 8.858 -5.175 1.00 92.75 224 ALA A N 1
ATOM 1688 C CA . ALA A 1 224 ? 1.248 9.347 -4.533 1.00 92.75 224 ALA A CA 1
ATOM 1689 C C . ALA A 1 224 ? 2.466 8.666 -5.165 1.00 92.75 224 ALA A C 1
ATOM 1691 O O . ALA A 1 224 ? 2.502 7.445 -5.322 1.00 92.75 224 ALA A O 1
ATOM 1692 N N . SER A 1 225 ? 3.462 9.462 -5.548 1.00 94.25 225 SER A N 1
ATOM 1693 C CA . SER A 1 225 ? 4.559 9.016 -6.402 1.00 94.25 225 SER A CA 1
ATOM 1694 C C . SER A 1 225 ? 5.883 9.578 -5.925 1.00 94.25 225 SER A C 1
ATOM 1696 O O . SER A 1 225 ? 5.984 10.764 -5.620 1.00 94.25 225 SER A O 1
ATOM 1698 N N . MET A 1 226 ? 6.930 8.757 -5.951 1.00 94.81 226 MET A N 1
ATOM 1699 C CA . MET A 1 226 ? 8.296 9.229 -5.734 1.00 94.81 226 MET A CA 1
ATOM 1700 C C . MET A 1 226 ? 9.319 8.420 -6.537 1.00 94.81 226 MET A C 1
ATOM 1702 O O . MET A 1 226 ? 9.045 7.266 -6.878 1.00 94.81 226 MET A O 1
ATOM 1706 N N . PRO A 1 227 ? 10.514 8.977 -6.801 1.00 95.06 227 PRO A N 1
ATOM 1707 C CA . PRO A 1 227 ? 11.623 8.208 -7.346 1.00 95.06 227 PRO A CA 1
ATOM 1708 C C . PRO A 1 227 ? 11.979 7.027 -6.440 1.00 95.06 227 PRO A C 1
ATOM 1710 O O . PRO A 1 227 ? 12.236 7.204 -5.248 1.00 95.06 227 PRO A O 1
ATOM 1713 N N . ALA A 1 228 ? 12.010 5.827 -7.014 1.00 94.06 228 ALA A N 1
ATOM 1714 C CA . ALA A 1 228 ? 12.574 4.662 -6.353 1.00 94.06 228 ALA A CA 1
ATOM 1715 C C . ALA A 1 228 ? 14.107 4.687 -6.504 1.00 94.06 228 ALA A C 1
ATOM 1717 O O . ALA A 1 228 ? 14.604 5.121 -7.545 1.00 94.06 228 ALA A O 1
ATOM 1718 N N . PRO A 1 229 ? 14.885 4.156 -5.543 1.00 92.38 229 PRO A N 1
ATOM 1719 C CA . PRO A 1 229 ? 16.322 3.915 -5.675 1.00 92.38 229 PRO A CA 1
ATOM 1720 C C . PRO A 1 229 ? 16.597 2.710 -6.597 1.00 92.38 229 PRO A C 1
ATOM 1722 O O . PRO A 1 229 ? 17.397 1.830 -6.292 1.00 92.38 229 PRO A O 1
ATOM 1725 N N . ILE A 1 230 ? 15.887 2.654 -7.719 1.00 93.31 230 ILE A N 1
ATOM 1726 C CA . ILE A 1 230 ? 16.007 1.660 -8.772 1.00 93.31 230 ILE A CA 1
ATOM 1727 C C . ILE A 1 230 ? 16.633 2.396 -9.944 1.00 93.31 230 ILE A C 1
ATOM 1729 O O . ILE A 1 230 ? 15.983 3.230 -10.567 1.00 93.31 230 ILE A O 1
ATOM 1733 N N . PHE A 1 231 ? 17.894 2.085 -10.225 1.00 93.75 231 PHE A N 1
ATOM 1734 C CA . PHE A 1 231 ? 18.629 2.589 -11.378 1.00 93.75 231 PHE A CA 1
ATOM 1735 C C . PHE A 1 231 ? 19.381 1.426 -12.003 1.00 93.75 231 PHE A C 1
ATOM 1737 O O . PHE A 1 231 ? 20.087 0.692 -11.311 1.00 93.75 231 PHE A O 1
ATOM 1744 N N . PHE A 1 232 ? 19.212 1.238 -13.304 1.00 94.88 232 PHE A N 1
ATOM 1745 C CA . PHE A 1 232 ? 19.832 0.133 -14.024 1.00 94.88 232 PHE A CA 1
ATOM 1746 C C . PHE A 1 232 ? 20.091 0.517 -15.479 1.00 94.88 232 PHE A C 1
ATOM 1748 O O . PHE A 1 232 ? 19.600 1.531 -15.975 1.00 94.88 232 PHE A O 1
ATOM 1755 N N . VAL A 1 233 ? 20.881 -0.303 -16.166 1.00 95.69 233 VAL A N 1
ATOM 1756 C CA . VAL A 1 233 ? 21.145 -0.162 -17.599 1.00 95.69 233 VAL A CA 1
ATOM 1757 C C . VAL A 1 233 ? 20.409 -1.295 -18.318 1.00 95.69 233 VAL A C 1
ATOM 1759 O O . VAL A 1 233 ? 20.812 -2.450 -18.171 1.00 95.69 233 VAL A O 1
ATOM 1762 N N . PRO A 1 234 ? 19.317 -1.008 -19.051 1.00 95.44 234 PRO A N 1
ATOM 1763 C CA . PRO A 1 234 ? 18.620 -2.005 -19.850 1.00 95.44 234 PRO A CA 1
ATOM 1764 C C . PRO A 1 234 ? 19.551 -2.644 -20.886 1.00 95.44 234 PRO A C 1
ATOM 1766 O O . PRO A 1 234 ? 20.435 -1.988 -21.437 1.00 95.44 234 PRO A O 1
ATOM 1769 N N . THR A 1 235 ? 19.300 -3.906 -21.226 1.00 96.12 235 THR A N 1
ATOM 1770 C CA . THR A 1 235 ? 19.908 -4.509 -22.416 1.00 96.12 235 THR A CA 1
ATOM 1771 C C . THR A 1 235 ? 19.145 -4.045 -23.647 1.00 96.12 235 THR A C 1
ATOM 1773 O O . THR A 1 235 ? 17.937 -4.262 -23.755 1.00 96.12 235 THR A O 1
ATOM 1776 N N . VAL A 1 236 ? 19.857 -3.424 -24.583 1.00 95.69 236 VAL A N 1
ATOM 1777 C CA . VAL A 1 236 ? 19.292 -2.899 -25.826 1.00 95.69 236 VAL A CA 1
ATOM 1778 C C . VAL A 1 236 ? 19.865 -3.669 -27.005 1.00 95.69 236 VAL A C 1
ATOM 1780 O O . VAL A 1 236 ? 21.077 -3.682 -27.215 1.00 95.69 236 VAL A O 1
ATOM 1783 N N . VAL A 1 237 ? 18.985 -4.294 -27.785 1.00 96.19 237 VAL A N 1
ATOM 1784 C CA . VAL A 1 237 ? 19.351 -4.944 -29.045 1.00 96.19 237 VAL A CA 1
ATOM 1785 C C . VAL A 1 237 ? 18.972 -3.992 -30.182 1.00 96.19 237 VAL A C 1
ATOM 1787 O O . VAL A 1 237 ? 17.791 -3.654 -30.305 1.00 96.19 237 VAL A O 1
ATOM 1790 N N . PRO A 1 238 ? 19.936 -3.504 -30.979 1.00 95.44 238 PRO A N 1
ATOM 1791 C CA . PRO A 1 238 ? 19.653 -2.567 -32.055 1.00 95.44 238 PRO A CA 1
ATOM 1792 C C . PRO A 1 238 ? 18.932 -3.247 -33.220 1.00 95.44 238 PRO A C 1
ATOM 1794 O O . PRO A 1 238 ? 19.133 -4.433 -33.486 1.00 95.44 238 PRO A O 1
ATOM 1797 N N . ALA A 1 239 ? 18.115 -2.480 -33.943 1.00 93.62 239 ALA A N 1
ATOM 1798 C CA . ALA A 1 239 ? 17.618 -2.910 -35.243 1.00 93.62 239 ALA A CA 1
ATOM 1799 C C . ALA A 1 239 ? 18.778 -3.130 -36.235 1.00 93.62 239 ALA A C 1
ATOM 1801 O O . ALA A 1 239 ? 19.867 -2.578 -36.037 1.00 93.62 239 ALA A O 1
ATOM 1802 N N . PRO A 1 240 ? 18.578 -3.921 -37.310 1.00 94.00 240 PRO A N 1
ATOM 1803 C CA . PRO A 1 240 ? 19.586 -4.071 -38.354 1.00 94.00 240 PRO A CA 1
ATOM 1804 C C . PRO A 1 240 ? 20.089 -2.706 -38.836 1.00 94.00 240 PRO A C 1
ATOM 1806 O O . PRO A 1 240 ? 19.292 -1.800 -39.068 1.00 94.00 240 PRO A O 1
ATOM 1809 N N . PHE A 1 241 ? 21.409 -2.577 -38.994 1.00 92.62 241 PHE A N 1
ATOM 1810 C CA . PHE A 1 241 ? 22.096 -1.339 -39.397 1.00 92.62 241 PHE A CA 1
ATOM 1811 C C . PHE A 1 241 ? 22.052 -0.187 -38.376 1.00 92.62 241 PHE A C 1
ATOM 1813 O O . PHE A 1 241 ? 22.484 0.917 -38.701 1.00 92.62 241 PHE A O 1
ATOM 1820 N N . CYS A 1 242 ? 21.580 -0.419 -37.148 1.00 94.38 242 CYS A N 1
ATOM 1821 C CA . CYS A 1 242 ? 21.661 0.543 -36.051 1.00 94.38 242 CYS A CA 1
ATOM 1822 C C . CYS A 1 242 ? 22.692 0.113 -34.995 1.00 94.38 242 CYS A C 1
ATOM 1824 O O . CYS A 1 242 ? 23.056 -1.057 -34.887 1.00 94.38 242 CYS A O 1
ATOM 1826 N N . SER A 1 243 ? 23.113 1.070 -34.172 1.00 94.12 243 SER A N 1
ATOM 1827 C CA . SER A 1 243 ? 23.994 0.875 -33.017 1.00 94.12 243 SER A CA 1
ATOM 1828 C C . SER A 1 243 ? 23.334 1.431 -31.750 1.00 94.12 243 SER A C 1
ATOM 1830 O O . SER A 1 243 ? 22.649 2.454 -31.838 1.00 94.12 243 SER A O 1
ATOM 1832 N N . PRO A 1 244 ? 23.514 0.815 -30.566 1.00 93.50 244 PRO A N 1
ATOM 1833 C CA . PRO A 1 244 ? 23.005 1.364 -29.311 1.00 93.50 244 PRO A CA 1
ATOM 1834 C C . PRO A 1 244 ? 23.635 2.728 -29.012 1.00 93.50 244 PRO A C 1
ATOM 1836 O O . PRO A 1 244 ? 24.845 2.901 -29.151 1.00 93.50 244 PRO A O 1
ATOM 1839 N N . LYS A 1 245 ? 22.819 3.687 -28.575 1.00 93.31 245 LYS A N 1
ATOM 1840 C CA . LYS A 1 245 ? 23.250 5.047 -28.219 1.00 93.31 245 LYS A CA 1
ATOM 1841 C C . LYS A 1 245 ? 22.965 5.394 -26.763 1.00 93.31 245 LYS A C 1
ATOM 1843 O O . LYS A 1 245 ? 23.791 6.035 -26.121 1.00 93.31 245 LYS A O 1
ATOM 1848 N N . LEU A 1 246 ? 21.801 5.004 -26.250 1.00 93.06 246 LEU A N 1
ATOM 1849 C CA . LEU A 1 246 ? 21.390 5.273 -24.873 1.00 93.06 246 LEU A CA 1
ATOM 1850 C C . LEU A 1 246 ? 20.617 4.080 -24.322 1.00 93.06 246 LEU A C 1
ATOM 1852 O O . LEU A 1 246 ? 19.734 3.543 -24.987 1.00 93.06 246 LEU A O 1
ATOM 1856 N N . ALA A 1 247 ? 20.925 3.714 -23.086 1.00 94.38 247 ALA A N 1
ATOM 1857 C CA . ALA A 1 247 ? 20.155 2.768 -22.301 1.00 94.38 247 ALA A CA 1
ATOM 1858 C C . ALA A 1 247 ? 20.037 3.327 -20.882 1.00 94.38 247 ALA A C 1
ATOM 1860 O O . ALA A 1 247 ? 21.052 3.615 -20.248 1.00 94.38 247 ALA A O 1
ATOM 1861 N N . LEU A 1 248 ? 18.811 3.516 -20.400 1.00 95.25 248 LEU A N 1
ATOM 1862 C CA . LEU A 1 248 ? 18.554 4.063 -19.071 1.00 95.25 248 LEU A CA 1
ATOM 1863 C C . LEU A 1 248 ? 17.338 3.382 -18.454 1.00 95.25 248 LEU A C 1
ATOM 1865 O O . LEU A 1 248 ? 16.299 3.272 -19.096 1.00 95.25 248 LEU A O 1
ATOM 1869 N N . GLY A 1 249 ? 17.465 2.946 -17.208 1.00 95.62 249 GLY A N 1
ATOM 1870 C CA . GLY A 1 249 ? 16.386 2.348 -16.442 1.00 95.62 249 GLY A CA 1
ATOM 1871 C C . GLY A 1 249 ? 16.209 3.046 -15.102 1.00 95.62 249 GLY A C 1
ATOM 1872 O O . GLY A 1 249 ? 17.198 3.369 -14.439 1.00 95.62 249 GLY A O 1
ATOM 1873 N N . TRP A 1 250 ? 14.960 3.283 -14.710 1.00 96.19 250 TRP A N 1
ATOM 1874 C CA . TRP A 1 250 ? 14.613 3.877 -13.419 1.00 96.19 250 TRP A CA 1
ATOM 1875 C C . TRP A 1 250 ? 13.307 3.303 -12.871 1.00 96.19 250 TRP A C 1
ATOM 1877 O O . TRP A 1 250 ? 12.550 2.664 -13.599 1.00 96.19 250 TRP A O 1
ATOM 1887 N N . GLY A 1 251 ? 13.031 3.524 -11.587 1.00 96.31 251 GLY A N 1
ATOM 1888 C CA . GLY A 1 251 ? 11.768 3.126 -10.969 1.00 96.31 251 GLY A CA 1
ATOM 1889 C C . GLY A 1 251 ? 11.045 4.278 -10.282 1.00 96.31 251 GLY A C 1
ATOM 1890 O O . GLY A 1 251 ? 11.663 5.248 -9.843 1.00 96.31 251 GLY A O 1
ATOM 1891 N N . LEU A 1 252 ? 9.729 4.143 -10.149 1.00 96.12 252 LEU A N 1
ATOM 1892 C CA . LEU A 1 252 ? 8.879 5.001 -9.333 1.00 96.12 252 LEU A CA 1
ATOM 1893 C C . LEU A 1 252 ? 8.084 4.131 -8.365 1.00 96.12 252 LEU A C 1
ATOM 1895 O O . LEU A 1 252 ? 7.446 3.163 -8.780 1.00 96.12 252 LEU A O 1
ATOM 1899 N N . TRP A 1 253 ? 8.088 4.497 -7.089 1.00 96.56 253 TRP A N 1
ATOM 1900 C CA . TRP A 1 253 ? 7.168 3.914 -6.120 1.00 96.56 253 TRP A CA 1
ATOM 1901 C C . TRP A 1 253 ? 5.856 4.676 -6.143 1.00 96.56 253 TRP A C 1
ATOM 1903 O O . TRP A 1 253 ? 5.852 5.910 -6.197 1.00 96.56 253 TRP A O 1
ATOM 1913 N N . LYS A 1 254 ? 4.758 3.927 -6.086 1.00 96.19 254 LYS A N 1
ATOM 1914 C CA . LYS A 1 254 ? 3.395 4.433 -6.166 1.00 96.19 254 LYS A CA 1
ATOM 1915 C C . LYS A 1 254 ? 2.554 3.913 -5.003 1.00 96.19 254 LYS A C 1
ATOM 1917 O O . LYS A 1 254 ? 2.758 2.785 -4.543 1.00 96.19 254 LYS A O 1
ATOM 1922 N N . LYS A 1 255 ? 1.621 4.733 -4.520 1.00 95.88 255 LYS A N 1
ATOM 1923 C CA . LYS A 1 255 ? 0.708 4.374 -3.429 1.00 95.88 255 LYS A CA 1
ATOM 1924 C C . LYS A 1 255 ? -0.640 5.068 -3.571 1.00 95.88 255 LYS A C 1
ATOM 1926 O O . LYS A 1 255 ? -0.685 6.290 -3.687 1.00 95.88 255 LYS A O 1
ATOM 1931 N N . ASP A 1 256 ? -1.691 4.284 -3.372 1.00 96.25 256 ASP A N 1
ATOM 1932 C CA . ASP A 1 256 ? -3.039 4.765 -3.097 1.00 96.25 256 ASP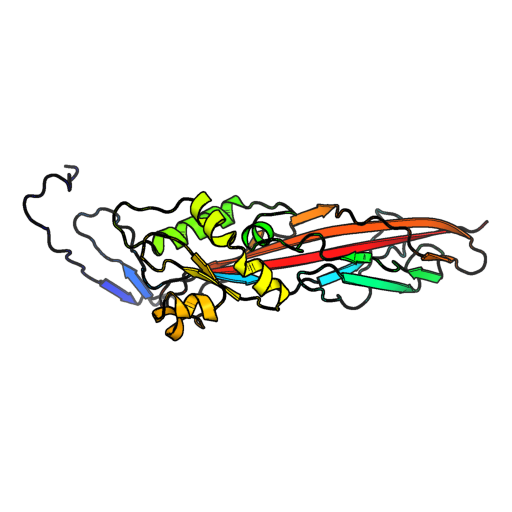 A CA 1
ATOM 1933 C C . ASP A 1 256 ? -3.462 4.349 -1.692 1.00 96.25 256 ASP A C 1
ATOM 1935 O O . ASP A 1 256 ? -3.139 3.255 -1.212 1.00 96.25 256 ASP A O 1
ATOM 1939 N N . VAL A 1 257 ? -4.233 5.216 -1.043 1.00 96.69 257 VAL A N 1
ATOM 1940 C CA . VAL A 1 257 ? -4.917 4.898 0.210 1.00 96.69 257 VAL A CA 1
ATOM 1941 C C . VAL A 1 257 ? -6.374 5.288 0.068 1.00 96.69 257 VAL A C 1
ATOM 1943 O O . VAL A 1 257 ? -6.694 6.459 -0.137 1.00 96.69 257 VAL A O 1
ATOM 1946 N N . ALA A 1 258 ? -7.255 4.306 0.201 1.00 95.81 258 ALA A N 1
ATOM 1947 C CA . ALA A 1 258 ? -8.691 4.492 0.174 1.00 95.81 258 ALA A CA 1
ATOM 1948 C C . ALA A 1 258 ? -9.282 4.378 1.581 1.00 95.81 258 ALA A C 1
ATOM 1950 O O . ALA A 1 258 ? -8.817 3.593 2.409 1.00 95.81 258 ALA A O 1
ATOM 1951 N N . TRP A 1 259 ? -10.329 5.153 1.837 1.00 93.56 259 TRP A N 1
ATOM 1952 C CA . TRP A 1 259 ? -11.140 5.071 3.041 1.00 93.56 259 TRP A CA 1
ATOM 1953 C C . TRP A 1 259 ? -12.571 4.706 2.674 1.00 93.56 259 TRP A C 1
ATOM 1955 O O . TRP A 1 259 ? -13.207 5.371 1.852 1.00 93.56 259 TRP A O 1
ATOM 1965 N N . GLN A 1 260 ? -13.095 3.681 3.332 1.00 93.50 260 GLN A N 1
ATOM 1966 C CA . GLN A 1 260 ? -14.496 3.306 3.270 1.00 93.50 260 GLN A CA 1
ATOM 1967 C C . GLN A 1 260 ? -15.103 3.468 4.671 1.00 93.50 260 GLN A C 1
ATOM 1969 O O . GLN A 1 260 ? -14.751 2.710 5.576 1.00 93.50 260 GLN A O 1
ATOM 1974 N N . PRO A 1 261 ? -15.985 4.458 4.900 1.00 86.69 261 PRO A N 1
ATOM 1975 C CA . PRO A 1 261 ? -16.563 4.676 6.220 1.00 86.69 261 PRO A CA 1
ATOM 1976 C C . PRO A 1 261 ? -17.569 3.573 6.563 1.00 86.69 261 PRO A C 1
ATOM 1978 O O . PRO A 1 261 ? -18.346 3.162 5.707 1.00 86.69 261 PRO A O 1
ATOM 1981 N N . GLY A 1 262 ? -17.584 3.132 7.820 1.00 80.44 262 GLY A N 1
ATOM 1982 C CA . GLY A 1 262 ? -18.641 2.288 8.377 1.00 80.44 262 GLY A CA 1
ATOM 1983 C C . GLY A 1 262 ? -19.513 3.075 9.353 1.00 80.44 262 GLY A C 1
ATOM 1984 O O . GLY A 1 262 ? -19.030 4.000 10.011 1.00 80.44 262 GLY A O 1
ATOM 1985 N N . THR A 1 263 ? -20.791 2.720 9.457 1.00 76.50 263 THR A N 1
ATOM 1986 C CA . THR A 1 263 ? -21.719 3.274 10.459 1.00 76.50 263 THR A CA 1
ATOM 1987 C C . THR A 1 263 ? -21.533 2.683 11.855 1.00 76.50 263 THR A C 1
ATOM 1989 O O . THR A 1 263 ? -22.080 3.221 12.814 1.00 76.50 263 THR A O 1
ATOM 1992 N N . GLY A 1 264 ? -20.796 1.574 11.987 1.00 76.44 264 GLY A N 1
ATOM 1993 C CA . GLY A 1 264 ? -20.645 0.849 13.250 1.00 76.44 264 GLY A CA 1
ATOM 1994 C C . GLY A 1 264 ? -21.806 -0.086 13.598 1.00 76.44 264 GLY A C 1
ATOM 1995 O O . GLY A 1 264 ? -21.696 -0.820 14.576 1.00 76.44 264 GLY A O 1
ATOM 1996 N N . TYR A 1 265 ? -22.869 -0.151 12.778 1.00 72.00 265 TYR A N 1
ATOM 1997 C CA . TYR A 1 265 ? -24.053 -1.006 13.001 1.00 72.00 265 TYR A CA 1
ATOM 1998 C C . TYR A 1 265 ? -23.710 -2.484 13.281 1.00 72.00 265 TYR A C 1
ATOM 2000 O O . TYR A 1 265 ? -24.394 -3.156 14.043 1.00 72.00 265 TYR A O 1
ATOM 2008 N N . ASN A 1 266 ? -22.601 -2.962 12.717 1.00 76.25 266 ASN A N 1
ATOM 2009 C CA . ASN A 1 266 ? -22.107 -4.334 12.834 1.00 76.25 266 ASN A CA 1
ATOM 2010 C C . ASN A 1 266 ? -20.701 -4.409 13.465 1.00 76.25 266 ASN A C 1
ATOM 2012 O O . ASN A 1 266 ? -19.934 -5.332 13.183 1.00 76.25 266 ASN A O 1
ATOM 2016 N N . GLY A 1 267 ? -20.324 -3.395 14.247 1.00 82.69 267 GLY A N 1
ATOM 2017 C CA . GLY A 1 267 ? -19.000 -3.263 14.860 1.00 82.69 267 GLY A CA 1
ATOM 2018 C C . GLY A 1 267 ? -17.900 -2.754 13.920 1.00 82.69 267 GLY A C 1
ATOM 2019 O O . GLY A 1 267 ? -16.841 -2.368 14.392 1.00 82.69 267 GLY A O 1
ATOM 2020 N N . CYS A 1 268 ? -18.116 -2.679 12.604 1.00 90.19 268 CYS A N 1
ATOM 2021 C CA . CYS A 1 268 ? -17.125 -2.118 11.680 1.00 90.19 268 CYS A CA 1
ATOM 2022 C C . CYS A 1 268 ? -17.301 -0.595 11.527 1.00 90.19 268 CYS A C 1
ATOM 2024 O O . CYS A 1 268 ? -18.305 -0.129 10.982 1.00 90.19 268 CYS A O 1
ATOM 2026 N N . LEU A 1 269 ? -16.317 0.183 11.984 1.00 88.31 269 LEU A N 1
ATOM 2027 C CA . LEU A 1 269 ? -16.304 1.654 11.907 1.00 88.31 269 LEU A CA 1
ATOM 2028 C C . LEU A 1 269 ? -15.755 2.196 10.580 1.00 88.31 269 LEU A C 1
ATOM 2030 O O . LEU A 1 269 ? -15.887 3.384 10.261 1.00 88.31 269 LEU A O 1
ATOM 2034 N N . GLY A 1 270 ? -15.119 1.331 9.798 1.00 90.62 270 GLY A N 1
ATOM 2035 C CA . GLY A 1 270 ? -14.542 1.678 8.511 1.00 90.62 270 GLY A CA 1
ATOM 2036 C C . GLY A 1 270 ? -13.431 0.733 8.090 1.00 90.62 270 GLY A C 1
ATOM 2037 O O . GLY A 1 270 ? -13.021 -0.154 8.843 1.00 90.62 270 GLY A O 1
ATOM 2038 N N . GLN A 1 271 ? -12.939 0.961 6.881 1.00 96.69 271 GLN A N 1
ATOM 2039 C CA . GLN A 1 271 ? -11.812 0.253 6.304 1.00 96.69 271 GLN A CA 1
ATOM 2040 C C . GLN A 1 271 ? -10.851 1.237 5.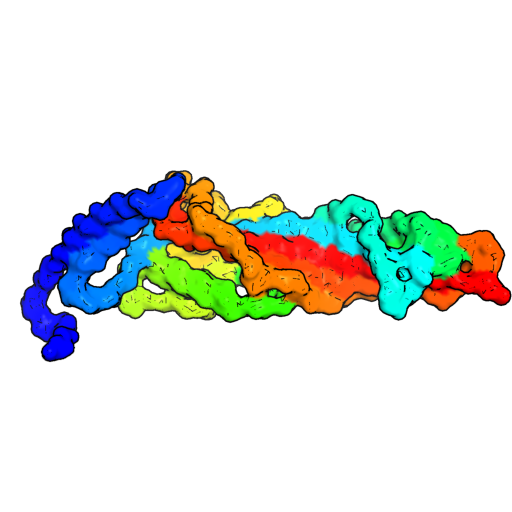648 1.00 96.69 271 GLN A C 1
ATOM 2042 O O . GLN A 1 271 ? -11.261 2.082 4.851 1.00 96.69 271 GLN A O 1
ATOM 2047 N N . ILE A 1 272 ? -9.565 1.080 5.948 1.00 97.25 272 ILE A N 1
ATOM 2048 C CA . ILE A 1 272 ? -8.494 1.585 5.094 1.00 97.25 272 ILE A CA 1
ATOM 2049 C C . ILE A 1 272 ? -8.103 0.484 4.124 1.00 97.25 272 ILE A C 1
ATOM 2051 O O . ILE A 1 272 ? -7.831 -0.636 4.552 1.00 97.25 272 ILE A O 1
ATOM 2055 N N . ARG A 1 273 ? -8.022 0.819 2.839 1.00 97.62 273 ARG A N 1
ATOM 2056 C CA . ARG A 1 273 ? -7.399 -0.027 1.825 1.00 97.62 273 ARG A CA 1
ATOM 2057 C C . ARG A 1 273 ? -6.130 0.640 1.323 1.00 97.62 273 ARG A C 1
ATOM 2059 O O . ARG A 1 273 ? -6.175 1.792 0.900 1.00 97.62 273 ARG A O 1
ATOM 2066 N N . VAL A 1 274 ? -5.004 -0.058 1.379 1.00 96.81 274 VAL A N 1
ATOM 2067 C CA . VAL A 1 274 ? -3.720 0.444 0.880 1.00 96.81 274 VAL A CA 1
ATOM 2068 C C . VAL A 1 274 ? -3.324 -0.352 -0.344 1.00 96.81 274 VAL A C 1
ATOM 2070 O O . VAL A 1 274 ? -3.220 -1.573 -0.276 1.00 96.81 274 VAL A O 1
ATOM 2073 N N . LYS A 1 275 ? -3.035 0.343 -1.440 1.00 96.12 275 LYS A N 1
ATOM 2074 C CA . LYS A 1 275 ? -2.510 -0.257 -2.662 1.00 96.12 275 LYS A CA 1
ATOM 2075 C C . LYS A 1 275 ? -1.149 0.341 -2.962 1.00 96.12 275 LYS A C 1
ATOM 2077 O O . LYS A 1 275 ? -1.000 1.558 -2.995 1.00 96.12 275 LYS A O 1
ATOM 2082 N N . ARG A 1 276 ? -0.150 -0.509 -3.180 1.00 94.75 276 ARG A N 1
ATOM 2083 C CA . ARG A 1 276 ? 1.217 -0.091 -3.511 1.00 94.75 276 ARG A CA 1
ATOM 2084 C C . ARG A 1 276 ? 1.691 -0.815 -4.750 1.00 94.75 276 ARG A C 1
ATOM 2086 O O . ARG A 1 276 ? 1.355 -1.978 -4.970 1.00 94.75 276 ARG A O 1
ATOM 2093 N N . TRP A 1 277 ? 2.454 -0.116 -5.572 1.00 95.88 277 TRP A N 1
ATOM 2094 C CA . TRP A 1 277 ? 3.039 -0.704 -6.765 1.00 95.88 277 TRP A CA 1
ATOM 2095 C C . TRP A 1 277 ? 4.314 0.029 -7.170 1.00 95.88 277 TRP A C 1
ATOM 2097 O O . TRP A 1 277 ? 4.582 1.151 -6.736 1.00 95.88 277 TRP A O 1
ATOM 2107 N N . THR A 1 278 ? 5.121 -0.628 -7.995 1.00 96.81 278 THR A N 1
ATOM 2108 C CA . THR A 1 278 ? 6.352 -0.059 -8.545 1.00 96.81 278 THR A CA 1
ATOM 2109 C C . THR A 1 278 ? 6.236 0.025 -10.058 1.00 96.81 278 THR A C 1
ATOM 2111 O O . THR A 1 278 ? 6.057 -0.993 -10.722 1.00 96.81 278 THR A O 1
ATOM 2114 N N . ASN A 1 279 ? 6.389 1.225 -10.611 1.00 96.81 279 ASN A N 1
ATOM 2115 C CA . ASN A 1 279 ? 6.578 1.399 -12.047 1.00 96.81 279 ASN A CA 1
ATOM 2116 C C . ASN A 1 279 ? 8.071 1.280 -12.350 1.00 96.81 279 ASN A C 1
ATOM 2118 O O . ASN A 1 279 ? 8.878 1.996 -11.760 1.00 96.81 279 ASN A O 1
ATOM 2122 N N . VAL A 1 280 ? 8.442 0.400 -13.270 1.00 96.94 280 VAL A N 1
ATOM 2123 C CA . VAL A 1 280 ? 9.813 0.224 -13.745 1.00 96.94 280 VAL A CA 1
ATOM 2124 C C . VAL A 1 280 ? 9.879 0.682 -15.190 1.00 96.94 280 VAL A C 1
ATOM 2126 O O . VAL A 1 280 ? 9.199 0.142 -16.055 1.00 96.94 280 VAL A O 1
ATOM 2129 N N . HIS A 1 281 ? 10.712 1.675 -15.451 1.00 96.69 281 HIS A N 1
ATOM 2130 C CA . HIS A 1 281 ? 10.876 2.298 -16.752 1.00 96.69 281 HIS A CA 1
ATOM 2131 C C . HIS A 1 281 ? 12.189 1.837 -17.381 1.00 96.69 281 HIS A C 1
ATOM 2133 O O . HIS A 1 281 ? 13.233 1.863 -16.728 1.00 96.69 281 HIS A O 1
ATOM 2139 N N . ALA A 1 282 ? 12.150 1.439 -18.652 1.00 96.31 282 ALA A N 1
ATOM 2140 C CA . ALA A 1 282 ? 13.320 1.045 -19.426 1.00 96.31 282 ALA A CA 1
ATOM 2141 C C . ALA A 1 282 ? 13.340 1.762 -20.783 1.00 96.31 282 ALA A C 1
ATOM 2143 O O . ALA A 1 282 ? 12.514 1.522 -21.662 1.00 96.31 282 ALA A O 1
ATOM 2144 N N . LEU A 1 283 ? 14.327 2.634 -20.963 1.00 95.38 283 LEU A N 1
ATOM 2145 C CA . LEU A 1 283 ? 14.587 3.369 -22.192 1.00 95.38 283 LEU A CA 1
ATOM 2146 C C . LEU A 1 283 ? 15.745 2.720 -22.950 1.00 95.38 283 LEU A C 1
ATOM 2148 O O . LEU A 1 283 ? 16.840 2.566 -22.410 1.00 95.38 283 LEU A O 1
ATOM 2152 N N . GLY A 1 284 ? 15.512 2.418 -24.225 1.00 95.06 284 GLY A N 1
ATOM 2153 C CA . GLY A 1 284 ? 16.554 2.090 -25.190 1.00 95.06 284 GLY A CA 1
ATOM 2154 C C . GLY A 1 284 ? 16.472 3.013 -26.399 1.00 95.06 284 GLY A C 1
ATOM 2155 O O . GLY A 1 284 ? 15.393 3.238 -26.942 1.00 95.06 284 GLY A O 1
ATOM 2156 N N . VAL A 1 285 ? 17.609 3.552 -26.824 1.00 94.94 285 VAL A N 1
ATOM 2157 C CA . VAL A 1 285 ? 17.733 4.339 -28.052 1.00 94.94 285 VAL A CA 1
ATOM 2158 C C . VAL A 1 285 ? 18.914 3.814 -28.837 1.00 94.94 285 VAL A C 1
ATOM 2160 O O . VAL A 1 285 ? 20.032 3.717 -28.326 1.00 94.94 285 VAL A O 1
ATOM 2163 N N . CYS A 1 286 ? 18.657 3.533 -30.099 1.00 95.00 286 CYS A N 1
ATOM 2164 C CA . CYS A 1 286 ? 19.630 3.138 -31.088 1.00 95.00 286 CYS A CA 1
ATOM 2165 C C . CYS A 1 286 ? 19.676 4.214 -32.180 1.00 95.00 286 CYS A C 1
ATOM 2167 O O . CYS A 1 286 ? 18.744 5.006 -32.336 1.00 95.00 286 CYS A O 1
ATOM 2169 N N . THR A 1 287 ? 20.765 4.281 -32.934 1.00 94.00 287 THR A N 1
ATOM 2170 C CA . THR A 1 287 ? 20.905 5.213 -34.058 1.00 94.00 287 THR A CA 1
ATOM 2171 C C . THR A 1 287 ? 21.497 4.520 -35.264 1.00 94.00 287 THR A C 1
ATOM 2173 O O . THR A 1 287 ? 22.295 3.596 -35.116 1.00 94.00 287 THR A O 1
ATOM 2176 N N . PHE A 1 288 ? 21.139 4.993 -36.455 1.00 89.50 288 PHE A N 1
ATOM 2177 C CA . PHE A 1 288 ? 21.928 4.700 -37.645 1.00 89.50 288 PHE A CA 1
ATOM 2178 C C . PHE A 1 288 ? 23.324 5.338 -37.510 1.00 89.50 288 PHE A C 1
ATOM 2180 O O . PHE A 1 288 ? 23.437 6.372 -36.840 1.00 89.50 288 PHE A O 1
ATOM 2187 N N . PRO A 1 289 ? 24.369 4.698 -38.059 1.00 76.88 289 PRO A N 1
ATOM 2188 C CA . PRO A 1 289 ? 25.701 5.288 -38.154 1.00 76.88 289 PRO A CA 1
ATOM 2189 C C . PRO A 1 289 ? 25.704 6.604 -38.941 1.00 76.88 289 PRO A C 1
ATOM 2191 O O . PRO A 1 289 ? 24.842 6.773 -39.835 1.00 76.88 289 PRO A O 1
#

Radius of gyration: 25.89 Å; chains: 1; bounding box: 65×44×83 Å

Foldseek 3Di:
DDDDPVPDPDPDPFPWDWDWDFDPDDPDTDIDIDTCTVVNDDDQQADQLFWEKEFEDFAWEWEWAALPADPPGDIDTDDDIDTDALAKDWDWDKDQSREHQFRIWIPPTWIDNPQRHQAFQLCQLCNPPHFPCVVVLVLVQSLQQSNAPDPPAGDHSVLVSVQRRPSQRNVCRRVVDGMKIWHDLPSHHIHIDGDVVCCVSHVSCVQQVPPAAPADKDWPGDWRKDWDPIWDFIDTHGHPQKAWDDKIKTKMKTKIWIKGAHPCPRSHGTYIYIYIYMYIYIYTYIGHD

Secondary structure (DSSP, 8-state):
----GGG-SS------EEEEEEE--SSS-EEEEEEE-SS--------SS-EEEEEEPPEEEEEEEBTT-STTSPPEE-SPPEEE-SS-EEE--EEET-BBTEEEEE---EEE-TTTTT--HHHHHTSSS---HHHHHHHHHHHHHHH--STT----HHHHHHHHT-THHHHHHHTT--EEEEE-SSSSS-EEEEHHHHHHH-GGGGGTTTPPP-SPPEEEEEEEEEEEEEEE--EEEEPTT-EEEEEEEEEEEEEEEEEEE--STTSEEEEEEEEEEEEEEEEEEEE--